Protein AF-A0A101CCZ4-F1 (afdb_monomer)

Nearest PDB structures (foldseek):
  2ii7-assembly2_D  TM=5.470E-01  e=1.113E-02  Anabaena sp.
  2ii7-assembly1_B  TM=5.333E-01  e=2.453E-02  Anabaena sp.
  2ii7-assembly2_C  TM=5.384E-01  e=1.957E-02  Anabaena sp.
  5fu3-assembly1_A  TM=5.434E-01  e=3.478E-01  Ruminococcus flavefaciens
  5aos-assembly1_A  TM=5.727E-01  e=7.243E-01  Ruminococcus flavefaciens

Organism: NCBI:txid345663

pLDDT: mean 81.0, std 17.12, range [37.72, 98.62]

Solvent-accessible surface area (backbone atoms only — not comparable to full-atom values): 15184 Å² total; per-residue (Å²): 109,73,70,59,53,50,51,52,51,52,62,72,63,62,66,83,78,80,80,85,76,50,44,35,42,66,50,80,44,77,45,76,49,58,87,56,74,83,52,48,52,46,29,46,36,41,31,22,65,41,63,82,23,41,40,34,40,38,44,71,35,78,67,75,57,57,78,76,46,44,76,53,74,28,43,44,68,17,31,42,35,42,32,54,66,66,77,78,80,46,24,14,28,62,52,68,68,62,34,94,72,47,65,42,26,43,42,35,40,38,39,38,84,42,52,22,42,74,48,75,45,45,40,40,34,35,45,30,45,69,48,36,11,81,79,56,21,34,38,31,39,39,37,68,48,73,31,66,44,51,71,81,56,51,31,19,38,38,45,46,35,81,42,67,77,27,41,40,39,35,26,40,22,38,79,49,66,42,86,61,68,43,70,46,47,62,38,73,89,73,50,47,74,74,51,75,48,74,31,37,58,92,35,37,25,51,85,74,34,60,79,16,51,58,61,36,58,57,20,28,29,35,36,41,41,35,83,44,59,27,37,38,34,38,23,24,65,68,90,48,35,74,44,72,80,65,78,64,43,13,82,82,26,36,79,74,64,96,45,70,75,81,81,83,65,76,52,95,92,64,91,82,87,83,82,85,85,130

Sequence (278 aa):
MKNLFFLFILFLGVNNLYATGEPSTYFQIYVPPNNDAVQRNVCLVVTAIYDDTEFNIIDDGADGDTDDSKTGVLKAGQSYVLYIKDNGINDDALYASGGILKWDGDYFIVKSNKLVYASQSTNSDWQHDWVPSVDKSSIGQKFIVYAPMITSSNRDINVFAYQNNTVIDFYKISTQAKTNTGFTDVNAENPVKVFSKTLNVGQDLVYSFPEGRDAMISGETYMLVANKPVTMQYGALFGNERDGGGYVPTSNGSSSGELMYFAVPYQSGGEQEIRIVS

Radius of gyration: 19.83 Å; Cα contacts (8 Å, |Δi|>4): 714; chains: 1; bounding box: 44×64×52 Å

Secondary structure (DSSP, 8-state):
-HHHHHHHHHHHT------SSS-EEEEEEE-PPP--TT---EEEEEEESSSSEEEEEEE--SSS--TT-EEEEE-TT-EEEEETTSSSSS--STTTTS-SS--S--EEEEEEEEEEEEEEEES-TTEEEEEPPTTSSSSEEEEEEE----SSSPBEEEEEESSSSEEEEEEE-EEE---SSEE-EE-SSSPEEEEEEEE-TT--TTTT-GGGTT-B-TT-EEEEEEEEEEEEEEES-SSS--EE--PPPBTTSSS--S-B-------TT---------

Foldseek 3Di:
DVVVVVVVVVVVPPPPPDDDFFWDQKDKDKFFFDLDLVQQWKKKKKADQAFQKWKWKFFPCPFPDTQQIDIDGDHHLKMFIGTLCPDPDLVANCRNNRHDDDGSITIIMMGIPHTIGIDMDTLALQEKEWFQASPRFLKDFKGKDAFAHYDDFAKFKKKADPAFFKKKWKWFFFPDADHHGGMTHGHPVDTHTQDMDTDHHPDMCVPNNVSRGSSHDHRTMMMMGIPDMMIMMMGNQADSHHDYDYQFQAPVRGSDDDHGDDDQRDDPPDDGDDDDDD

Mean predicted aligned error: 9.45 Å

Structure (mmCIF, N/CA/C/O backbone):
data_AF-A0A101CCZ4-F1
#
_entry.id   AF-A0A101CCZ4-F1
#
loop_
_atom_site.group_PDB
_atom_site.id
_atom_site.type_symbol
_atom_site.label_atom_id
_atom_site.label_alt_id
_atom_site.label_comp_id
_atom_site.label_asym_id
_atom_site.label_entity_id
_atom_site.label_seq_id
_atom_site.pdbx_PDB_ins_code
_atom_site.Cartn_x
_atom_site.Cartn_y
_atom_site.Cartn_z
_atom_site.occupancy
_atom_site.B_iso_or_equiv
_atom_site.auth_seq_id
_atom_site.auth_comp_id
_atom_site.auth_asym_id
_atom_site.auth_atom_id
_atom_site.pdbx_PDB_model_num
ATOM 1 N N . MET A 1 1 ? -9.834 -50.821 -0.104 1.00 55.38 1 MET A N 1
ATOM 2 C CA . MET A 1 1 ? -8.763 -50.232 0.738 1.00 55.38 1 MET A CA 1
ATOM 3 C C . MET A 1 1 ? -7.799 -49.333 -0.035 1.00 55.38 1 MET A C 1
ATOM 5 O O . MET A 1 1 ? -7.579 -48.229 0.433 1.00 55.38 1 MET A O 1
ATOM 9 N N . LYS A 1 2 ? -7.283 -49.713 -1.221 1.00 52.25 2 LYS A N 1
ATOM 10 C CA . LYS A 1 2 ? -6.411 -48.829 -2.034 1.00 52.25 2 LYS A CA 1
ATOM 11 C C . LYS A 1 2 ? -7.039 -47.465 -2.378 1.00 52.25 2 LYS A C 1
ATOM 13 O O . LYS A 1 2 ? -6.377 -46.448 -2.228 1.00 52.25 2 LYS A O 1
ATOM 18 N N . ASN A 1 3 ? -8.327 -47.431 -2.731 1.00 54.78 3 ASN A N 1
ATOM 19 C CA . ASN A 1 3 ? -9.013 -46.174 -3.078 1.00 54.78 3 ASN A CA 1
ATOM 20 C C . ASN A 1 3 ? -9.233 -45.245 -1.870 1.00 54.78 3 ASN A C 1
ATOM 22 O O . ASN A 1 3 ? -9.241 -44.033 -2.034 1.00 54.78 3 ASN A O 1
ATOM 26 N N . LEU A 1 4 ? -9.357 -45.796 -0.655 1.00 59.91 4 LEU A N 1
ATOM 27 C CA . LEU A 1 4 ? -9.486 -44.997 0.572 1.00 59.91 4 LEU A CA 1
ATOM 28 C C . LEU A 1 4 ? -8.145 -44.363 0.969 1.00 59.91 4 LEU A C 1
ATOM 30 O O . LEU A 1 4 ? -8.110 -43.236 1.445 1.00 59.91 4 LEU A O 1
ATOM 34 N N . PHE A 1 5 ? -7.042 -45.079 0.732 1.00 68.38 5 PHE A N 1
ATOM 35 C CA . PHE A 1 5 ? -5.690 -44.587 0.994 1.00 68.38 5 PHE A CA 1
ATOM 36 C C . PHE A 1 5 ? -5.305 -43.448 0.037 1.00 68.38 5 PHE A C 1
ATOM 38 O O . PHE A 1 5 ? -4.724 -42.457 0.463 1.00 68.38 5 PHE A O 1
ATOM 45 N N . PHE A 1 6 ? -5.715 -43.539 -1.234 1.00 60.03 6 PHE A N 1
ATOM 46 C CA . PHE A 1 6 ? -5.569 -42.439 -2.194 1.00 60.03 6 PHE A CA 1
ATOM 47 C C . PHE A 1 6 ? -6.393 -41.205 -1.811 1.00 60.03 6 PHE A C 1
ATOM 49 O O . PHE A 1 6 ? -5.891 -40.094 -1.934 1.00 60.03 6 PHE A O 1
ATOM 56 N N . LEU A 1 7 ? -7.616 -41.386 -1.298 1.00 57.22 7 LEU A N 1
ATOM 57 C CA . LEU A 1 7 ? -8.452 -40.273 -0.835 1.00 57.22 7 LEU A CA 1
ATOM 58 C C . LEU A 1 7 ? -7.833 -39.558 0.380 1.00 57.22 7 LEU A C 1
ATOM 60 O O . LEU A 1 7 ? -7.889 -38.337 0.472 1.00 57.22 7 LEU A O 1
ATOM 64 N N . PHE A 1 8 ? -7.198 -40.314 1.280 1.00 64.38 8 PHE A N 1
ATOM 65 C CA . PHE A 1 8 ? -6.508 -39.773 2.453 1.00 64.38 8 PHE A CA 1
ATOM 66 C C . PHE A 1 8 ? -5.225 -39.012 2.074 1.00 64.38 8 PHE A C 1
ATOM 68 O O . PHE A 1 8 ? -4.948 -37.960 2.640 1.00 64.38 8 PHE A O 1
ATOM 75 N N . ILE A 1 9 ? -4.478 -39.487 1.069 1.00 62.81 9 ILE A N 1
ATOM 76 C CA . ILE A 1 9 ? -3.321 -38.763 0.509 1.00 62.81 9 ILE A CA 1
ATOM 77 C C . ILE A 1 9 ? -3.768 -37.495 -0.230 1.00 62.81 9 ILE A C 1
ATOM 79 O O . ILE A 1 9 ? -3.109 -36.467 -0.105 1.00 62.81 9 ILE A O 1
ATOM 83 N N . LEU A 1 10 ? -4.901 -37.533 -0.946 1.00 54.72 10 LEU A N 1
ATOM 84 C CA . LEU A 1 10 ? -5.458 -36.340 -1.590 1.00 54.72 10 LEU A CA 1
ATOM 85 C C . LEU A 1 10 ? -5.849 -35.279 -0.553 1.00 54.72 10 LEU A C 1
ATOM 87 O O . LEU A 1 10 ? -5.543 -34.112 -0.753 1.00 54.72 10 LEU A O 1
ATOM 91 N N . PHE A 1 11 ? -6.453 -35.689 0.570 1.00 56.62 11 PHE A N 1
ATOM 92 C CA . PHE A 1 11 ? -6.812 -34.793 1.676 1.00 56.62 11 PHE A CA 1
ATOM 93 C C . PHE A 1 11 ? -5.595 -34.196 2.396 1.00 56.62 11 PHE A C 1
ATOM 95 O O . PHE A 1 11 ? -5.648 -33.050 2.828 1.00 56.62 11 PHE A O 1
ATOM 102 N N . LEU A 1 12 ? -4.490 -34.941 2.497 1.00 56.38 12 LEU A N 1
ATOM 103 C CA . LEU A 1 12 ? -3.224 -34.442 3.054 1.00 56.38 12 LEU A CA 1
ATOM 104 C C . LEU A 1 12 ? -2.456 -33.529 2.081 1.00 56.38 12 LEU A C 1
ATOM 106 O O . LEU A 1 12 ? -1.574 -32.791 2.510 1.00 56.38 12 LEU A O 1
ATOM 110 N N . GLY A 1 13 ? -2.773 -33.589 0.783 1.00 45.50 13 GLY A N 1
ATOM 111 C CA . GLY A 1 13 ? -2.175 -32.762 -0.268 1.00 45.50 13 GLY A CA 1
ATOM 112 C C . GLY A 1 13 ? -2.909 -31.448 -0.538 1.00 45.50 13 GLY A C 1
ATOM 113 O O . GLY A 1 13 ? -2.396 -30.625 -1.296 1.00 45.50 13 GLY A O 1
ATOM 114 N N . VAL A 1 14 ? -4.074 -31.222 0.082 1.00 43.25 14 VAL A N 1
ATOM 115 C CA . VAL A 1 14 ? -4.776 -29.932 0.025 1.00 43.25 14 VAL A CA 1
ATOM 116 C C . VAL A 1 14 ? -4.096 -28.970 0.996 1.00 43.25 14 VAL A C 1
ATOM 118 O O . VAL A 1 14 ? -4.625 -28.612 2.044 1.00 43.25 14 VAL A O 1
ATOM 121 N N . ASN A 1 15 ? -2.876 -28.551 0.665 1.00 37.72 15 ASN A N 1
ATOM 122 C CA . ASN A 1 15 ? -2.425 -27.266 1.169 1.00 37.72 15 ASN A CA 1
ATOM 123 C C . ASN A 1 15 ? -3.383 -26.244 0.571 1.00 37.72 15 ASN A C 1
ATOM 125 O O . ASN A 1 15 ? -3.523 -26.180 -0.652 1.00 37.72 15 ASN A O 1
ATOM 129 N N . ASN A 1 16 ? -4.063 -25.487 1.426 1.00 38.69 16 ASN A N 1
ATOM 130 C CA . ASN A 1 16 ? -4.785 -24.312 0.983 1.00 38.69 16 ASN A CA 1
ATOM 131 C C . ASN A 1 16 ? -3.754 -23.344 0.390 1.00 38.69 16 ASN A C 1
ATOM 133 O O . ASN A 1 16 ? -3.124 -22.563 1.101 1.00 38.69 16 ASN A O 1
ATOM 137 N N . LEU A 1 17 ? -3.521 -23.458 -0.915 1.00 39.53 17 LEU A N 1
ATOM 138 C CA . LEU A 1 17 ? -2.863 -22.442 -1.714 1.00 39.53 17 LEU A CA 1
ATOM 139 C C . LEU A 1 17 ? -3.869 -21.300 -1.833 1.00 39.53 17 LEU A C 1
ATOM 141 O O . LEU A 1 17 ? -4.619 -21.208 -2.799 1.00 39.53 17 LEU A O 1
ATOM 145 N N . TYR A 1 18 ? -3.930 -20.480 -0.788 1.00 40.41 18 TYR A N 1
ATOM 146 C CA . TYR A 1 18 ? -4.551 -19.173 -0.871 1.00 40.41 18 TYR A CA 1
ATOM 147 C C . TYR A 1 18 ? -3.605 -18.294 -1.695 1.00 40.41 18 TYR A C 1
ATOM 149 O O . TYR A 1 18 ? -2.455 -18.071 -1.321 1.00 40.41 18 TYR A O 1
ATOM 157 N N . ALA A 1 19 ? -4.067 -17.878 -2.864 1.00 38.28 19 ALA A N 1
ATOM 158 C CA . ALA A 1 19 ? -3.541 -16.738 -3.600 1.00 38.28 19 ALA A CA 1
ATOM 159 C C . ALA A 1 19 ? -4.708 -15.729 -3.632 1.00 38.28 19 ALA A C 1
ATOM 161 O O . ALA A 1 19 ? -5.855 -16.153 -3.749 1.00 38.28 19 ALA A O 1
ATOM 162 N N . THR A 1 20 ? -4.544 -14.420 -3.473 1.00 44.91 20 THR A N 1
ATOM 163 C CA . THR A 1 20 ? -3.467 -13.529 -3.913 1.00 44.91 20 THR A CA 1
ATOM 164 C C . THR A 1 20 ? -3.500 -12.237 -3.0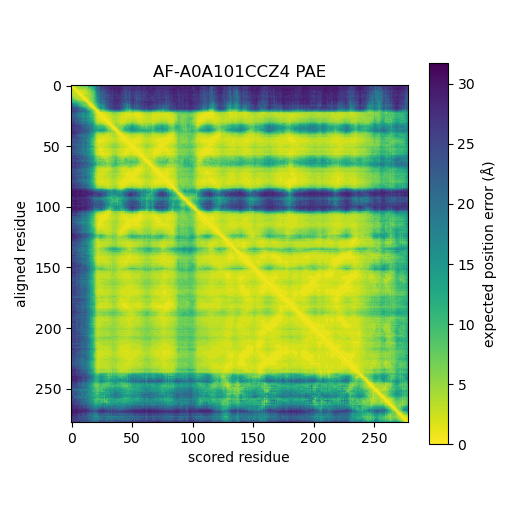88 1.00 44.91 20 THR A C 1
ATOM 166 O O . THR A 1 20 ? -4.587 -11.718 -2.838 1.00 44.91 20 THR A O 1
ATOM 169 N N . GLY A 1 21 ? -2.333 -11.658 -2.796 1.00 54.41 21 GLY A N 1
ATOM 170 C CA . GLY A 1 21 ? -2.191 -10.284 -2.298 1.00 54.41 21 GLY A CA 1
ATOM 171 C C . GLY A 1 21 ? -1.364 -10.185 -1.023 1.00 54.41 21 GLY A C 1
ATOM 172 O O . GLY A 1 21 ? -0.676 -9.191 -0.832 1.00 54.41 21 GLY A O 1
ATOM 173 N N . GLU A 1 22 ? -1.353 -11.214 -0.175 1.00 77.50 22 GLU A N 1
ATOM 174 C CA . GLU A 1 22 ? -0.673 -11.141 1.118 1.00 77.50 22 GLU A CA 1
ATOM 175 C C . GLU A 1 22 ? 0.865 -11.116 1.006 1.00 77.50 22 GLU A C 1
ATOM 177 O O . GLU A 1 22 ? 1.444 -11.633 0.044 1.00 77.50 22 GLU A O 1
ATOM 182 N N . PRO A 1 23 ? 1.563 -10.566 2.019 1.00 86.44 23 PRO A N 1
ATOM 183 C CA . PRO A 1 23 ? 3.015 -10.594 2.086 1.00 86.44 23 PRO A CA 1
ATOM 184 C C . PRO A 1 23 ? 3.638 -11.968 1.842 1.00 86.44 23 PRO A C 1
ATOM 186 O O . PRO A 1 23 ? 3.327 -12.956 2.517 1.00 86.44 23 PRO A O 1
ATOM 189 N N . SER A 1 24 ? 4.619 -12.019 0.949 1.00 90.00 24 SER A N 1
ATOM 190 C CA . SER A 1 24 ? 5.319 -13.250 0.583 1.00 90.00 24 SER A CA 1
ATOM 191 C C . SER A 1 24 ? 6.813 -12.995 0.416 1.00 90.00 24 SER A C 1
ATOM 193 O O . SER A 1 24 ? 7.281 -11.860 0.448 1.00 90.00 24 SER A O 1
ATOM 195 N N . THR A 1 25 ? 7.577 -14.075 0.287 1.00 93.31 25 THR A N 1
ATOM 196 C CA . THR A 1 25 ? 8.996 -14.048 -0.104 1.00 93.31 25 THR A CA 1
ATOM 197 C C . THR A 1 25 ? 9.198 -14.327 -1.591 1.00 93.31 25 THR A C 1
ATOM 199 O O . THR A 1 25 ? 10.331 -14.386 -2.067 1.00 93.31 25 THR A O 1
ATOM 202 N N . TYR A 1 26 ? 8.110 -14.604 -2.307 1.00 92.56 26 TYR A N 1
ATOM 203 C CA . TYR A 1 26 ? 8.121 -14.982 -3.710 1.00 92.56 26 TYR A CA 1
ATOM 204 C C . TYR A 1 26 ? 6.849 -14.486 -4.389 1.00 92.56 26 TYR A C 1
ATOM 206 O O . TYR A 1 26 ? 5.749 -14.797 -3.923 1.00 92.56 26 TYR A O 1
ATOM 214 N N . PHE A 1 27 ? 7.017 -13.767 -5.496 1.00 90.06 27 PHE A N 1
ATOM 215 C CA . PHE A 1 27 ? 5.934 -13.342 -6.372 1.00 90.06 27 PHE A CA 1
ATOM 216 C C . PHE A 1 27 ? 6.315 -13.569 -7.833 1.00 90.06 27 PHE A C 1
ATOM 218 O O . PHE A 1 27 ? 7.483 -13.483 -8.208 1.00 90.06 27 PHE A O 1
ATOM 225 N N . GLN A 1 28 ? 5.296 -13.838 -8.639 1.00 88.00 28 GLN A N 1
ATOM 226 C CA . GLN A 1 28 ? 5.349 -13.830 -10.095 1.00 88.00 28 GLN A CA 1
ATOM 227 C C . GLN A 1 28 ? 4.349 -12.784 -10.555 1.00 88.00 28 GLN A C 1
ATOM 229 O O . GLN A 1 28 ? 3.173 -12.866 -10.195 1.00 88.00 28 GLN A O 1
ATOM 234 N N . ILE A 1 29 ? 4.832 -11.768 -11.255 1.00 86.62 29 ILE A N 1
ATOM 235 C CA . ILE A 1 29 ? 4.088 -10.541 -11.494 1.00 86.62 29 ILE A CA 1
ATOM 236 C C . ILE A 1 29 ? 4.211 -10.207 -12.965 1.00 86.62 29 ILE A C 1
ATOM 238 O O . ILE A 1 29 ? 5.273 -9.820 -13.428 1.00 86.62 29 ILE A O 1
ATOM 242 N N . TYR A 1 30 ? 3.101 -10.330 -13.680 1.00 84.69 30 TYR A N 1
ATOM 243 C CA . TYR A 1 30 ? 2.996 -9.765 -15.011 1.00 84.69 30 TYR A CA 1
ATOM 244 C C . TYR A 1 30 ? 2.557 -8.308 -14.887 1.00 84.69 30 TYR A C 1
ATOM 246 O O . TYR A 1 30 ? 1.480 -8.039 -14.341 1.00 84.69 30 TYR A O 1
ATOM 254 N N . VAL A 1 31 ? 3.397 -7.396 -15.367 1.00 81.44 31 VAL A N 1
ATOM 255 C CA . VAL A 1 31 ? 3.079 -5.980 -15.494 1.00 81.44 31 VAL A CA 1
ATOM 256 C C . VAL A 1 31 ? 2.488 -5.763 -16.877 1.00 81.44 31 VAL A C 1
ATOM 258 O O . VAL A 1 31 ? 3.189 -5.930 -17.874 1.00 81.44 31 VAL A O 1
ATOM 261 N N . PRO A 1 32 ? 1.188 -5.439 -16.979 1.00 74.44 32 PRO A N 1
ATOM 262 C CA . PRO A 1 32 ? 0.583 -5.268 -18.273 1.00 74.44 32 PRO A CA 1
ATOM 263 C C . PRO A 1 32 ? 1.138 -3.999 -18.933 1.00 74.44 32 PRO A C 1
ATOM 265 O O . PRO A 1 32 ? 1.310 -2.967 -18.282 1.00 74.44 32 PRO A O 1
ATOM 268 N N . PRO A 1 33 ? 1.343 -4.053 -20.245 1.00 70.50 33 PRO A N 1
ATOM 269 C CA . PRO A 1 33 ? 1.839 -2.939 -21.022 1.00 70.50 33 PRO A CA 1
ATOM 270 C C . PRO A 1 33 ? 0.797 -1.847 -21.067 1.00 70.50 33 PRO A C 1
ATOM 272 O O . PRO A 1 33 ? -0.393 -2.099 -21.296 1.00 70.50 33 PRO A O 1
ATOM 275 N N . ASN A 1 34 ? 1.257 -0.615 -20.914 1.00 68.19 34 ASN A N 1
ATOM 276 C CA . ASN A 1 34 ? 0.392 0.528 -21.070 1.00 68.19 34 ASN A CA 1
ATOM 277 C C . ASN A 1 34 ? 0.588 1.177 -22.442 1.00 68.19 34 ASN A C 1
ATOM 279 O O . ASN A 1 34 ? 1.651 1.687 -22.754 1.00 68.19 34 ASN A O 1
ATOM 283 N N . ASN A 1 35 ? -0.468 1.192 -23.254 1.00 59.97 35 ASN A N 1
ATOM 284 C CA . ASN A 1 35 ? -0.463 1.824 -24.577 1.00 59.97 35 ASN A CA 1
ATOM 285 C C . ASN A 1 35 ? -1.232 3.162 -24.596 1.00 59.97 35 ASN A C 1
ATOM 287 O O . ASN A 1 35 ? -1.655 3.633 -25.653 1.00 59.97 35 ASN A O 1
ATOM 291 N N . ASP A 1 36 ? -1.499 3.750 -23.426 1.00 65.56 36 ASP A N 1
ATOM 292 C CA . ASP A 1 36 ? -2.203 5.025 -23.312 1.00 65.56 36 ASP A CA 1
ATOM 293 C C . ASP A 1 36 ? -1.262 6.203 -23.623 1.00 65.56 36 ASP A C 1
ATOM 295 O O . ASP A 1 36 ? -0.241 6.407 -22.962 1.00 65.56 36 ASP A O 1
ATOM 299 N N . ALA A 1 37 ? -1.644 7.025 -24.605 1.00 61.84 37 ALA A N 1
ATOM 300 C CA . ALA A 1 37 ? -0.874 8.180 -25.060 1.00 61.84 37 ALA A CA 1
ATOM 301 C C . ALA A 1 37 ? -0.684 9.271 -23.991 1.00 61.84 37 ALA A C 1
ATOM 303 O O . ALA A 1 37 ? 0.136 10.171 -24.168 1.00 61.84 37 ALA A O 1
ATOM 304 N N . VAL A 1 38 ? -1.425 9.207 -22.879 1.00 68.50 38 VAL A N 1
ATOM 305 C CA . VAL A 1 38 ? -1.296 10.152 -21.759 1.00 68.50 38 VAL A CA 1
ATOM 306 C C . VAL A 1 38 ? -0.226 9.766 -20.724 1.00 68.50 38 VAL A C 1
ATOM 308 O O . VAL A 1 38 ? -0.207 10.347 -19.642 1.00 68.50 38 VAL A O 1
AT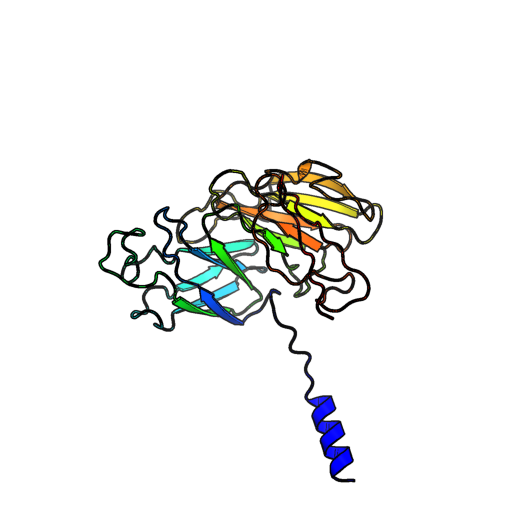OM 311 N N . GLN A 1 39 ? 0.672 8.816 -21.030 1.00 71.69 39 GLN A N 1
ATOM 312 C CA . GLN A 1 39 ? 1.835 8.455 -20.191 1.00 71.69 39 GLN A CA 1
ATOM 313 C C . GLN A 1 39 ? 1.486 8.009 -18.765 1.00 71.69 39 GLN A C 1
ATOM 315 O O . GLN A 1 39 ? 2.107 8.400 -17.770 1.00 71.69 39 GLN A O 1
ATOM 320 N N . ARG A 1 40 ? 0.486 7.141 -18.642 1.00 76.75 40 ARG A N 1
ATOM 321 C CA . ARG A 1 40 ? 0.107 6.534 -17.361 1.00 76.75 40 ARG A CA 1
ATOM 322 C C . ARG A 1 40 ? 1.083 5.429 -16.960 1.00 76.75 40 ARG A C 1
ATOM 324 O O . ARG A 1 40 ? 0.732 4.262 -16.912 1.00 76.75 40 ARG A O 1
ATOM 331 N N . ASN A 1 41 ? 2.337 5.779 -16.725 1.00 80.88 41 ASN A N 1
ATOM 332 C CA . ASN A 1 41 ? 3.391 4.780 -16.550 1.00 80.88 41 ASN A CA 1
ATOM 333 C C . ASN A 1 41 ? 3.075 3.830 -15.391 1.00 80.88 41 ASN A C 1
ATOM 335 O O . ASN A 1 41 ? 2.571 4.264 -14.348 1.00 80.88 41 ASN A O 1
ATOM 339 N N . VAL A 1 42 ? 3.350 2.546 -15.600 1.00 82.75 42 VAL A N 1
ATOM 340 C CA . VAL A 1 42 ? 3.161 1.509 -14.589 1.00 82.75 42 VAL A CA 1
ATOM 341 C C . VAL A 1 42 ? 4.431 1.398 -13.755 1.00 82.75 42 VAL A C 1
ATOM 343 O O . VAL A 1 42 ? 5.541 1.565 -14.266 1.00 82.75 42 VAL A O 1
ATOM 346 N N . CYS A 1 43 ? 4.266 1.146 -12.462 1.00 86.94 43 CYS A N 1
ATOM 347 C CA . CYS A 1 43 ? 5.354 0.793 -11.576 1.00 86.94 43 CYS A CA 1
ATOM 348 C C . CYS A 1 43 ? 5.078 -0.500 -10.816 1.00 86.94 43 CYS A C 1
ATOM 350 O O . CYS A 1 43 ? 3.955 -0.767 -10.383 1.00 86.94 43 CYS A O 1
ATOM 352 N N . LEU A 1 44 ? 6.147 -1.267 -10.625 1.00 90.62 44 LEU A N 1
ATOM 353 C CA . LEU A 1 44 ? 6.249 -2.340 -9.653 1.00 90.62 44 LEU A CA 1
ATOM 354 C C . LEU A 1 44 ? 6.839 -1.765 -8.361 1.00 90.62 44 LEU A C 1
ATOM 356 O O . LEU A 1 44 ? 7.874 -1.099 -8.371 1.00 90.62 44 LEU A O 1
ATOM 360 N N . VAL A 1 45 ? 6.192 -2.027 -7.232 1.00 93.81 45 VAL A N 1
ATOM 361 C CA . VAL A 1 45 ? 6.631 -1.563 -5.916 1.00 93.81 45 VAL A CA 1
ATOM 362 C C . VAL A 1 45 ? 6.874 -2.766 -5.021 1.00 93.81 45 VAL A C 1
ATOM 364 O O . VAL A 1 45 ? 5.974 -3.571 -4.796 1.00 93.81 45 VAL A O 1
ATOM 367 N N . VAL A 1 46 ? 8.089 -2.875 -4.482 1.00 95.75 46 VAL A N 1
ATOM 368 C CA . VAL A 1 46 ? 8.452 -3.892 -3.488 1.00 95.75 46 VAL A CA 1
ATOM 369 C C . VAL A 1 46 ? 8.694 -3.202 -2.154 1.00 95.75 46 VAL A C 1
ATOM 371 O O . VAL A 1 46 ? 9.639 -2.426 -2.035 1.00 95.75 46 VAL A O 1
ATOM 374 N N . THR A 1 47 ? 7.866 -3.487 -1.150 1.00 96.12 47 THR A N 1
ATOM 375 C CA . THR A 1 47 ? 7.920 -2.850 0.176 1.00 96.12 47 THR A CA 1
ATOM 376 C C . THR A 1 47 ? 8.302 -3.860 1.248 1.00 96.12 47 THR A C 1
ATOM 378 O O . THR A 1 47 ? 7.660 -4.900 1.391 1.00 96.12 47 THR A O 1
ATOM 381 N N . ALA A 1 48 ? 9.312 -3.547 2.055 1.00 96.38 48 ALA A N 1
ATOM 382 C CA . ALA A 1 48 ? 9.734 -4.411 3.150 1.00 96.38 48 ALA A CA 1
ATOM 383 C C . ALA A 1 48 ? 8.896 -4.211 4.415 1.00 96.38 48 ALA A C 1
ATOM 385 O O . ALA A 1 48 ? 8.578 -3.092 4.814 1.00 96.38 48 ALA A O 1
ATOM 386 N N . ILE A 1 49 ? 8.592 -5.317 5.094 1.00 94.75 49 ILE A N 1
ATOM 387 C CA . ILE A 1 49 ? 7.887 -5.306 6.385 1.00 94.75 49 ILE A CA 1
ATOM 388 C C . ILE A 1 49 ? 8.869 -5.237 7.558 1.00 94.75 49 ILE A C 1
ATOM 390 O O . ILE A 1 49 ? 8.554 -4.678 8.610 1.00 94.75 49 ILE A O 1
ATOM 394 N N . TYR A 1 50 ? 10.065 -5.787 7.364 1.00 94.38 50 TYR A N 1
ATOM 395 C CA . TYR A 1 50 ? 11.099 -5.925 8.381 1.00 94.38 50 TYR A CA 1
ATOM 396 C C . TYR A 1 50 ? 12.390 -5.240 7.931 1.00 94.38 50 TYR A C 1
ATOM 398 O O . TYR A 1 50 ? 12.646 -5.113 6.732 1.00 94.38 50 TYR A O 1
ATOM 406 N N . ASP A 1 51 ? 13.227 -4.849 8.888 1.00 94.88 51 ASP A N 1
ATOM 407 C CA . ASP A 1 51 ? 14.577 -4.371 8.593 1.00 94.88 51 ASP A CA 1
ATOM 408 C C . ASP A 1 51 ? 15.440 -5.468 7.975 1.00 94.88 51 ASP A C 1
ATOM 410 O O . ASP A 1 51 ? 15.150 -6.660 8.127 1.00 94.88 51 ASP A O 1
ATOM 414 N N . ASP A 1 52 ? 16.507 -5.059 7.289 1.00 96.38 52 ASP A N 1
ATOM 415 C CA . ASP A 1 52 ? 17.468 -5.934 6.615 1.00 96.38 52 ASP A CA 1
ATOM 416 C C . ASP A 1 52 ? 16.776 -6.971 5.714 1.00 96.38 52 ASP A C 1
ATOM 418 O O . ASP A 1 52 ? 17.057 -8.176 5.779 1.00 96.38 52 ASP A O 1
ATOM 422 N N . THR A 1 53 ? 15.786 -6.513 4.944 1.00 97.88 53 THR A N 1
ATOM 423 C CA . THR A 1 53 ?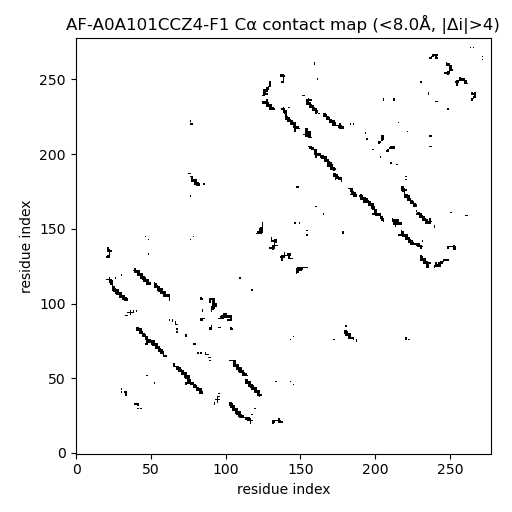 15.088 -7.338 3.957 1.00 97.88 53 THR A CA 1
ATOM 424 C C . THR A 1 53 ? 15.824 -7.240 2.631 1.00 97.88 53 THR A C 1
ATOM 426 O O . THR A 1 53 ? 15.804 -6.205 1.969 1.00 97.88 53 THR A O 1
ATOM 429 N N . GLU A 1 54 ? 16.487 -8.323 2.250 1.00 98.38 54 GLU A N 1
ATOM 430 C CA . GLU A 1 54 ? 17.124 -8.464 0.945 1.00 98.38 54 GLU A CA 1
ATOM 431 C C . GLU A 1 54 ? 16.061 -8.850 -0.079 1.00 98.38 54 GLU A C 1
ATOM 433 O O . GLU A 1 54 ? 15.260 -9.758 0.173 1.00 98.38 54 GLU A O 1
ATOM 438 N N . PHE A 1 55 ? 16.065 -8.185 -1.231 1.00 97.56 55 PHE A N 1
ATOM 439 C CA . PHE A 1 55 ? 15.151 -8.481 -2.328 1.00 97.56 55 PHE A CA 1
ATOM 440 C C . PHE A 1 55 ? 15.880 -8.569 -3.670 1.00 97.56 55 PHE A C 1
ATOM 442 O O . PHE A 1 55 ? 16.969 -8.020 -3.859 1.00 97.56 55 PHE A O 1
ATOM 449 N N . ASN A 1 56 ? 15.241 -9.266 -4.602 1.00 97.38 56 ASN A N 1
ATOM 450 C CA . ASN A 1 56 ? 15.647 -9.409 -5.987 1.00 97.38 56 ASN A CA 1
ATOM 451 C C . ASN A 1 56 ? 14.401 -9.352 -6.880 1.00 97.38 56 ASN A C 1
ATOM 453 O O . ASN A 1 56 ? 13.532 -10.213 -6.760 1.00 97.38 56 ASN A O 1
ATOM 457 N N . ILE A 1 57 ? 14.319 -8.340 -7.734 1.00 94.25 57 ILE A N 1
ATOM 458 C CA . ILE A 1 57 ? 13.414 -8.251 -8.876 1.00 94.25 57 ILE A CA 1
ATOM 459 C C . ILE A 1 57 ? 14.188 -8.820 -10.059 1.00 94.25 57 ILE A C 1
ATOM 461 O O . ILE A 1 57 ? 15.235 -8.289 -10.422 1.00 94.25 57 ILE A O 1
ATOM 465 N N . ILE A 1 58 ? 13.698 -9.925 -10.602 1.00 92.31 58 ILE A N 1
ATOM 466 C CA . ILE A 1 58 ? 14.269 -10.589 -11.767 1.00 92.31 58 ILE A CA 1
ATOM 467 C C . ILE A 1 58 ? 13.308 -10.336 -12.918 1.00 92.31 58 ILE A C 1
ATOM 469 O O . ILE A 1 58 ? 12.187 -10.837 -12.880 1.00 92.31 58 ILE A O 1
ATOM 473 N N . ASP A 1 59 ? 13.767 -9.564 -13.884 1.00 86.62 59 ASP A N 1
ATOM 474 C CA . ASP A 1 59 ? 13.184 -9.437 -15.218 1.00 86.62 59 ASP A CA 1
ATOM 475 C C . ASP A 1 59 ? 13.517 -10.721 -16.006 1.00 86.62 59 ASP A C 1
ATOM 477 O O . ASP A 1 59 ? 14.665 -11.191 -15.985 1.00 86.62 59 ASP A O 1
ATOM 481 N N . ASP A 1 60 ? 12.497 -11.370 -16.576 1.00 81.38 60 ASP A N 1
ATOM 482 C CA . ASP A 1 60 ? 12.651 -12.631 -17.309 1.00 81.38 60 ASP A CA 1
ATOM 483 C C . ASP A 1 60 ? 12.913 -12.454 -18.815 1.00 81.38 60 ASP A C 1
ATOM 485 O O . ASP A 1 60 ? 13.196 -13.447 -19.501 1.00 81.38 60 ASP A O 1
ATOM 489 N N . GLY A 1 61 ? 12.861 -11.215 -19.299 1.00 76.94 61 GLY A N 1
ATOM 490 C CA . GLY A 1 61 ? 13.022 -10.819 -20.684 1.00 76.94 61 GLY A CA 1
ATOM 491 C C . GLY A 1 61 ? 11.887 -11.214 -21.606 1.00 76.94 61 GLY A C 1
ATOM 492 O O . GLY A 1 61 ? 12.114 -11.479 -22.795 1.00 76.94 61 GLY A O 1
ATOM 493 N N . ALA A 1 62 ? 10.668 -11.317 -21.074 1.00 73.19 62 ALA A N 1
ATOM 494 C CA . ALA A 1 62 ? 9.478 -11.616 -21.859 1.00 73.19 62 ALA A CA 1
ATOM 495 C C . ALA A 1 62 ? 9.187 -10.542 -22.919 1.00 73.19 62 ALA A C 1
ATOM 497 O O . ALA A 1 62 ? 8.597 -10.859 -23.962 1.00 73.19 62 ALA A O 1
ATOM 498 N N . ASP A 1 63 ? 9.5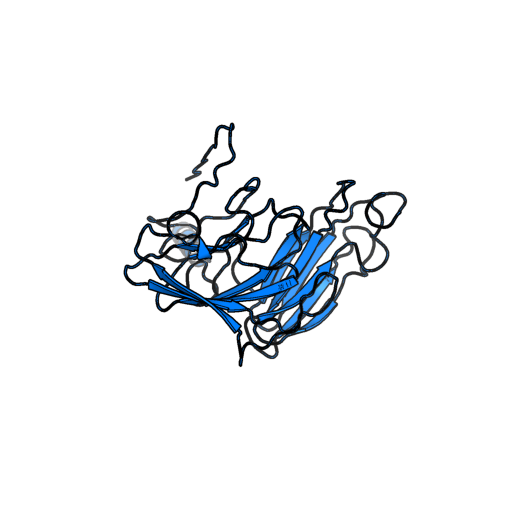89 -9.300 -22.672 1.00 66.50 63 ASP A N 1
ATOM 499 C CA . ASP A 1 63 ? 9.401 -8.159 -23.565 1.00 66.50 63 ASP A CA 1
ATOM 500 C C . ASP A 1 63 ? 10.500 -7.996 -24.633 1.00 66.50 63 ASP A C 1
ATOM 502 O O . ASP A 1 63 ? 10.219 -7.498 -25.729 1.00 66.50 63 ASP A O 1
ATOM 506 N N . GLY A 1 64 ? 11.701 -8.526 -24.393 1.00 68.50 64 GLY A N 1
ATOM 507 C CA . GLY A 1 64 ? 12.804 -8.541 -25.351 1.00 68.50 64 GLY A CA 1
ATOM 508 C C . GLY A 1 64 ? 14.173 -8.147 -24.798 1.00 68.50 64 GLY A C 1
ATOM 509 O O . GLY A 1 64 ? 15.146 -8.268 -25.553 1.00 68.50 64 GLY A O 1
ATOM 510 N N . ASP A 1 65 ? 14.280 -7.730 -23.535 1.00 68.94 65 ASP A N 1
ATOM 511 C CA . ASP A 1 65 ? 15.561 -7.431 -22.883 1.00 68.94 65 ASP A CA 1
ATOM 512 C C . ASP A 1 65 ? 15.657 -8.020 -21.462 1.00 68.94 65 ASP A C 1
ATOM 514 O O . ASP A 1 65 ? 15.142 -9.102 -21.270 1.00 68.94 65 ASP A O 1
ATOM 518 N N . THR A 1 66 ? 16.472 -7.483 -20.550 1.00 75.81 66 THR A N 1
ATOM 519 C CA . THR A 1 66 ? 16.544 -7.949 -19.143 1.00 75.81 66 THR A CA 1
ATOM 520 C C . THR A 1 66 ? 17.001 -6.813 -18.206 1.00 75.81 66 THR A C 1
ATOM 522 O O . THR A 1 66 ? 17.664 -7.062 -17.183 1.00 75.81 66 THR A O 1
ATOM 525 N N . ASP A 1 67 ? 16.856 -5.556 -18.629 1.00 72.50 67 ASP A N 1
ATOM 526 C CA . ASP A 1 67 ? 17.540 -4.419 -18.009 1.00 72.50 67 ASP A CA 1
ATOM 527 C C . ASP A 1 67 ? 16.818 -3.831 -16.782 1.00 72.50 67 ASP A C 1
ATOM 529 O O . ASP A 1 67 ? 17.420 -3.052 -16.030 1.00 72.50 67 ASP A O 1
ATOM 533 N N . ASP A 1 68 ? 15.625 -4.345 -16.464 1.00 80.81 68 ASP A N 1
ATOM 534 C CA . ASP A 1 68 ? 14.805 -3.940 -15.319 1.00 80.81 68 ASP A CA 1
ATOM 535 C C . ASP A 1 68 ? 15.054 -4.763 -14.038 1.00 80.81 68 ASP A C 1
ATOM 537 O O . ASP A 1 68 ? 14.461 -4.536 -12.972 1.00 80.81 68 ASP A O 1
ATOM 541 N N . SER A 1 69 ? 16.009 -5.697 -14.082 1.00 89.69 69 SER A N 1
ATOM 542 C CA . SER A 1 69 ? 16.417 -6.478 -12.911 1.00 89.69 69 SER A CA 1
ATOM 543 C C . SER A 1 69 ? 17.050 -5.613 -11.808 1.00 89.69 69 SER A C 1
ATOM 545 O O . SER A 1 69 ? 17.996 -4.848 -12.025 1.00 89.69 69 SER A O 1
ATOM 547 N N . LYS A 1 70 ? 16.622 -5.811 -10.551 1.00 94.25 70 LYS A N 1
ATOM 548 C CA . LYS A 1 70 ? 17.154 -5.079 -9.392 1.00 94.25 70 LYS A CA 1
ATOM 549 C C . LYS A 1 70 ? 17.344 -5.927 -8.145 1.00 94.25 70 LYS A C 1
ATOM 551 O O . LYS A 1 70 ? 16.429 -6.586 -7.674 1.00 94.25 70 LYS A O 1
ATOM 556 N N . THR A 1 71 ? 18.493 -5.761 -7.492 1.00 96.50 71 THR A N 1
ATOM 557 C CA . THR A 1 71 ? 18.721 -6.230 -6.116 1.00 96.50 71 THR A CA 1
ATOM 558 C C . THR A 1 71 ? 18.949 -5.074 -5.146 1.00 96.50 71 THR A C 1
ATOM 560 O O . THR A 1 71 ? 19.379 -3.980 -5.534 1.00 96.50 71 THR A O 1
ATOM 563 N N . GLY A 1 72 ? 18.672 -5.313 -3.864 1.00 97.19 72 GLY A N 1
ATOM 564 C CA . GLY A 1 72 ? 18.939 -4.348 -2.804 1.00 97.19 72 GLY A CA 1
ATOM 565 C C . GLY A 1 72 ? 18.567 -4.849 -1.413 1.00 97.19 72 GLY A C 1
ATOM 566 O O . GLY A 1 72 ? 18.112 -5.980 -1.236 1.00 97.19 72 GLY A O 1
ATOM 567 N N . VAL A 1 73 ? 18.757 -3.974 -0.425 1.00 97.94 73 VAL A N 1
ATOM 568 C CA . VAL A 1 73 ? 18.360 -4.191 0.970 1.00 97.94 73 VAL A CA 1
ATOM 569 C C . VAL A 1 73 ? 17.434 -3.057 1.387 1.00 97.94 73 VAL A C 1
ATOM 571 O O . VAL A 1 73 ? 17.744 -1.891 1.151 1.00 97.94 73 VAL A O 1
ATOM 574 N N . LEU A 1 74 ? 16.305 -3.405 1.993 1.00 97.62 74 LEU A N 1
ATOM 575 C CA . LEU A 1 74 ? 15.278 -2.475 2.448 1.00 97.62 74 LEU A CA 1
ATOM 576 C C . LEU A 1 74 ? 15.143 -2.522 3.972 1.00 97.62 74 LEU A C 1
ATOM 578 O O . LEU A 1 74 ? 15.243 -3.586 4.592 1.00 97.62 74 LEU A O 1
ATOM 582 N N . LYS A 1 75 ? 14.873 -1.356 4.561 1.00 96.31 75 LYS A N 1
ATOM 583 C CA . LYS A 1 75 ? 14.416 -1.224 5.952 1.00 96.31 75 LYS A CA 1
ATOM 584 C C . LYS A 1 75 ? 12.906 -1.426 6.066 1.00 96.31 75 LYS A C 1
ATOM 586 O O . LYS A 1 75 ? 12.190 -1.306 5.072 1.00 96.31 75 LYS A O 1
ATOM 591 N N . ALA A 1 76 ? 12.401 -1.663 7.275 1.00 94.56 76 ALA A N 1
ATOM 592 C CA . ALA A 1 76 ? 10.967 -1.779 7.514 1.00 94.56 76 ALA A CA 1
ATOM 593 C C . ALA A 1 76 ? 10.216 -0.522 7.033 1.00 94.56 76 ALA A C 1
ATOM 595 O O . ALA A 1 76 ? 10.531 0.606 7.413 1.00 94.56 76 ALA A O 1
ATOM 596 N N . GLY A 1 77 ? 9.207 -0.724 6.188 1.00 95.19 77 GLY A N 1
ATOM 597 C CA . GLY A 1 77 ? 8.421 0.330 5.554 1.00 95.19 77 GLY A CA 1
ATOM 598 C C . GLY A 1 77 ? 9.062 0.964 4.322 1.00 95.19 77 GLY A C 1
ATOM 599 O O . GLY A 1 77 ? 8.391 1.707 3.613 1.00 95.19 77 GLY A O 1
ATOM 600 N N . GLN A 1 78 ? 10.326 0.672 4.024 1.00 97.50 78 GLN A N 1
ATOM 601 C CA . GLN A 1 78 ? 10.982 1.163 2.821 1.00 97.50 78 GLN A CA 1
ATOM 602 C C . GLN A 1 78 ? 10.515 0.373 1.598 1.00 97.50 78 GLN A C 1
ATOM 604 O O . GLN A 1 78 ? 10.267 -0.831 1.684 1.00 97.50 78 GLN A O 1
ATOM 609 N N . SER A 1 79 ? 10.434 1.045 0.453 1.00 97.56 79 SER A N 1
ATOM 610 C CA . SER A 1 79 ? 10.111 0.419 -0.826 1.00 97.56 79 SER A CA 1
ATOM 611 C C . SER A 1 79 ? 11.200 0.667 -1.860 1.00 97.56 79 SER A C 1
ATOM 613 O O . SER A 1 79 ? 11.866 1.703 -1.828 1.00 97.56 79 SER A O 1
ATOM 615 N N . TYR A 1 80 ? 11.342 -0.256 -2.804 1.00 97.25 80 TYR A N 1
ATOM 616 C CA . TYR A 1 80 ? 11.922 0.035 -4.108 1.00 97.25 80 TYR A CA 1
ATOM 617 C C . TYR A 1 80 ? 10.787 0.180 -5.121 1.00 97.25 80 TYR A C 1
ATOM 619 O O . TYR A 1 80 ? 9.954 -0.717 -5.248 1.00 97.25 80 TYR A O 1
ATOM 627 N N . VAL A 1 81 ? 10.740 1.324 -5.799 1.00 95.12 81 VAL A N 1
ATOM 628 C CA . VAL A 1 81 ? 9.785 1.625 -6.868 1.00 95.12 81 VAL A CA 1
ATOM 629 C C . VAL A 1 81 ? 10.516 1.453 -8.193 1.00 95.12 81 VAL A C 1
ATOM 631 O O . VAL A 1 81 ? 11.555 2.080 -8.392 1.00 95.12 81 VAL A O 1
ATOM 634 N N . LEU A 1 82 ? 9.988 0.619 -9.079 1.00 91.75 82 LEU A N 1
ATOM 635 C CA . LEU A 1 82 ? 10.486 0.391 -10.431 1.00 91.75 82 LEU A CA 1
ATOM 636 C C . LEU A 1 82 ? 9.415 0.845 -11.417 1.00 91.75 82 LEU A C 1
ATOM 638 O O . LEU A 1 82 ? 8.371 0.211 -11.518 1.00 91.75 82 LEU A O 1
ATOM 642 N N . TYR A 1 83 ? 9.641 1.958 -12.103 1.00 86.75 83 TYR A N 1
ATOM 643 C CA . TYR A 1 83 ? 8.843 2.341 -13.262 1.00 86.75 83 TYR A CA 1
ATOM 644 C C . TYR A 1 83 ? 9.397 1.650 -14.497 1.00 86.75 83 TYR A C 1
ATOM 646 O O . TYR A 1 83 ? 10.562 1.861 -14.808 1.00 86.75 83 TYR A O 1
ATOM 654 N N . ILE A 1 84 ? 8.543 0.925 -15.219 1.00 80.38 84 ILE A N 1
ATOM 655 C CA . ILE A 1 84 ? 8.945 0.153 -16.411 1.00 80.38 84 ILE A CA 1
ATOM 656 C C . ILE A 1 84 ? 9.471 1.066 -17.527 1.00 80.38 84 ILE A C 1
ATOM 658 O O . ILE A 1 84 ? 10.370 0.725 -18.275 1.00 80.38 84 ILE A O 1
ATOM 662 N N . LYS A 1 85 ? 8.979 2.309 -17.588 1.00 75.94 85 LYS A N 1
ATOM 663 C CA . LYS A 1 85 ? 9.480 3.303 -18.550 1.00 75.94 85 LYS A CA 1
ATOM 664 C C . LYS A 1 85 ? 10.936 3.747 -18.320 1.00 75.94 85 LYS A C 1
ATOM 666 O O . LYS A 1 85 ? 11.478 4.485 -19.140 1.00 75.94 85 LYS A O 1
ATOM 671 N N . ASP A 1 86 ? 11.517 3.447 -17.159 1.00 71.62 86 ASP A N 1
ATOM 672 C CA . ASP A 1 86 ? 12.843 3.911 -16.762 1.00 71.62 86 ASP A CA 1
ATOM 673 C C . ASP A 1 86 ? 13.823 2.723 -16.857 1.00 71.62 86 ASP A C 1
ATOM 675 O O . ASP A 1 86 ? 13.842 1.970 -15.898 1.00 71.62 86 ASP A O 1
ATOM 679 N N . ASN A 1 87 ? 14.642 2.592 -17.923 1.00 62.53 87 ASN A N 1
ATOM 680 C CA . ASN A 1 87 ? 16.009 1.985 -17.947 1.00 62.53 87 ASN A CA 1
ATOM 681 C C . ASN A 1 87 ? 16.547 1.521 -19.318 1.00 62.53 87 ASN A C 1
ATOM 683 O O . ASN A 1 87 ? 17.741 1.238 -19.389 1.00 62.53 87 ASN A O 1
ATOM 687 N N . GLY A 1 88 ? 15.812 1.688 -20.420 1.00 53.91 88 GLY A N 1
ATOM 688 C CA . GLY A 1 88 ? 16.448 2.003 -21.708 1.00 53.91 88 GLY A CA 1
ATOM 689 C C . GLY A 1 88 ? 16.396 0.971 -22.828 1.00 53.91 88 GLY A C 1
ATOM 690 O O . GLY A 1 88 ? 17.075 1.207 -23.832 1.00 53.91 88 GLY A O 1
ATOM 691 N N . ILE A 1 89 ? 15.588 -0.087 -22.734 1.00 47.06 89 ILE A N 1
ATOM 692 C CA . ILE A 1 89 ? 15.230 -0.863 -23.932 1.00 47.06 89 ILE A CA 1
ATOM 693 C C . ILE A 1 89 ? 13.708 -0.973 -24.141 1.00 47.06 89 ILE A C 1
ATOM 695 O O . ILE A 1 89 ? 13.281 -0.974 -25.294 1.00 47.06 89 ILE A O 1
ATOM 699 N N . ASN A 1 90 ? 12.888 -0.872 -23.088 1.00 48.22 90 ASN A N 1
ATOM 700 C CA . ASN A 1 90 ? 11.423 -0.861 -23.202 1.00 48.22 90 ASN A CA 1
ATOM 701 C C . ASN A 1 90 ? 10.770 0.510 -22.925 1.00 48.22 90 ASN A C 1
ATOM 703 O O . ASN A 1 90 ? 9.682 0.651 -22.370 1.00 48.22 90 ASN A O 1
ATOM 707 N N . ASP A 1 91 ? 11.443 1.561 -23.387 1.00 52.19 91 ASP A N 1
ATOM 708 C CA . ASP A 1 91 ? 10.944 2.935 -23.458 1.00 52.19 91 ASP A CA 1
ATOM 709 C C . ASP A 1 91 ? 10.116 3.168 -24.761 1.00 52.19 91 ASP A C 1
ATOM 711 O O . ASP A 1 91 ? 9.908 4.291 -25.248 1.00 52.19 91 ASP A O 1
ATOM 715 N N . ASP A 1 92 ? 9.616 2.048 -25.300 1.00 47.56 92 ASP A N 1
ATOM 716 C CA . ASP A 1 92 ? 9.381 1.766 -26.712 1.00 47.56 92 ASP A CA 1
ATOM 717 C C . ASP A 1 92 ? 7.910 1.875 -27.141 1.00 47.56 92 ASP A C 1
ATOM 719 O O . ASP A 1 92 ? 7.585 1.808 -28.340 1.00 47.56 92 ASP A O 1
ATOM 723 N N . ALA A 1 93 ? 6.991 2.120 -26.200 1.00 52.31 93 ALA A N 1
ATOM 724 C CA . ALA A 1 93 ? 5.736 2.749 -26.557 1.00 52.31 93 ALA A CA 1
ATOM 725 C C . ALA A 1 93 ? 6.036 4.134 -27.143 1.00 52.31 93 ALA A C 1
ATOM 727 O O . ALA A 1 93 ? 6.708 4.970 -26.531 1.00 52.31 93 ALA A O 1
ATOM 728 N N . LEU A 1 94 ? 5.446 4.417 -28.311 1.00 55.12 94 LEU A N 1
ATOM 729 C CA . LEU A 1 94 ? 5.537 5.707 -29.013 1.00 55.12 94 LEU A CA 1
ATOM 730 C C . LEU A 1 94 ? 5.350 6.915 -28.076 1.00 55.12 94 LEU A C 1
ATOM 732 O O . LEU A 1 94 ? 5.860 8.004 -28.338 1.00 55.12 94 LEU A O 1
ATOM 736 N N . TYR A 1 95 ? 4.598 6.719 -26.993 1.00 56.38 95 TYR A N 1
ATOM 737 C CA . TYR A 1 95 ? 4.224 7.750 -26.047 1.00 56.38 95 TYR A CA 1
ATOM 738 C C . TYR A 1 95 ? 4.977 7.712 -24.713 1.00 56.38 95 TYR A C 1
ATOM 740 O O . TYR A 1 95 ? 4.847 8.695 -24.001 1.00 56.38 95 TYR A O 1
ATOM 748 N N . ALA A 1 96 ? 5.759 6.683 -24.359 1.00 53.91 96 ALA A N 1
ATOM 749 C CA . ALA A 1 96 ? 6.476 6.625 -23.075 1.00 53.91 96 ALA A CA 1
ATOM 750 C C . ALA A 1 96 ? 7.799 7.407 -23.113 1.00 53.91 96 ALA A C 1
ATOM 752 O O . ALA A 1 96 ? 7.950 8.371 -22.357 1.00 53.91 96 ALA A O 1
ATOM 753 N N . SER A 1 97 ? 8.689 7.079 -24.059 1.00 54.50 97 SER A N 1
ATOM 754 C CA . SER A 1 97 ? 9.984 7.766 -24.229 1.00 54.50 97 SER A CA 1
ATOM 755 C C . SER A 1 97 ? 10.392 7.996 -25.693 1.00 54.50 97 SER A C 1
ATOM 757 O O . SER A 1 97 ? 11.497 8.458 -25.967 1.00 54.50 97 SER A O 1
ATOM 759 N N . GLY A 1 98 ? 9.472 7.793 -26.643 1.00 52.03 98 GLY A N 1
ATOM 760 C CA . GLY A 1 98 ? 9.677 8.127 -28.058 1.00 52.03 98 GLY A CA 1
ATOM 761 C C . GLY A 1 98 ? 10.205 6.984 -28.928 1.00 52.03 98 GLY A C 1
ATOM 762 O O . GLY A 1 98 ? 10.750 7.258 -30.001 1.00 52.03 98 GLY A O 1
ATOM 763 N N . GLY A 1 99 ? 10.040 5.732 -28.494 1.00 53.81 99 GLY A N 1
ATOM 764 C CA . GLY A 1 99 ? 10.441 4.560 -29.267 1.00 53.81 99 GLY A CA 1
ATOM 765 C C . GLY A 1 99 ? 9.519 4.186 -30.436 1.00 53.81 99 GLY A C 1
ATOM 766 O O . GLY A 1 99 ? 8.554 4.884 -30.770 1.00 53.81 99 GLY A O 1
ATOM 767 N N . ILE A 1 100 ? 9.889 3.109 -31.142 1.00 54.03 100 ILE A N 1
ATOM 768 C CA . ILE A 1 100 ? 9.402 2.801 -32.506 1.00 54.03 100 ILE A CA 1
ATOM 769 C C . ILE A 1 100 ? 8.279 1.745 -32.526 1.00 54.03 100 ILE A C 1
ATOM 771 O O . ILE A 1 100 ? 7.579 1.674 -33.538 1.00 54.03 100 ILE A O 1
ATOM 775 N N . LEU A 1 101 ? 8.076 0.986 -31.436 1.00 51.09 101 LEU A N 1
ATOM 776 C CA . LEU A 1 101 ? 6.933 0.120 -31.058 1.00 51.09 101 LEU A CA 1
ATOM 777 C C . LEU A 1 101 ? 7.453 -1.132 -30.324 1.00 51.09 101 LEU A C 1
ATOM 779 O O . LEU A 1 101 ? 8.002 -2.012 -30.991 1.00 51.09 101 LEU A O 1
ATOM 783 N N . LYS A 1 102 ? 7.099 -1.299 -29.041 1.00 49.56 102 LYS A N 1
ATOM 784 C CA . LYS A 1 102 ? 6.430 -2.482 -28.446 1.00 49.56 102 LYS A CA 1
ATOM 785 C C . LYS A 1 102 ? 6.149 -2.259 -26.948 1.00 49.56 102 LYS A C 1
ATOM 787 O O . LYS A 1 102 ? 6.545 -1.261 -26.382 1.00 49.56 102 LYS A O 1
ATOM 792 N N . TRP A 1 103 ? 5.291 -3.128 -26.417 1.00 52.88 103 TRP A N 1
ATOM 793 C CA . TRP A 1 103 ? 4.688 -3.173 -25.080 1.00 52.88 103 TRP A CA 1
ATOM 794 C C . TRP A 1 103 ? 5.596 -2.754 -23.898 1.00 52.88 103 TRP A C 1
ATOM 796 O O . TRP A 1 103 ? 6.477 -3.526 -23.561 1.00 52.88 103 TRP A O 1
ATOM 806 N N . ASP A 1 104 ? 5.245 -1.684 -23.164 1.00 60.81 104 ASP A N 1
ATOM 807 C CA . ASP A 1 104 ? 5.829 -1.303 -21.847 1.00 60.81 104 ASP A CA 1
ATOM 808 C C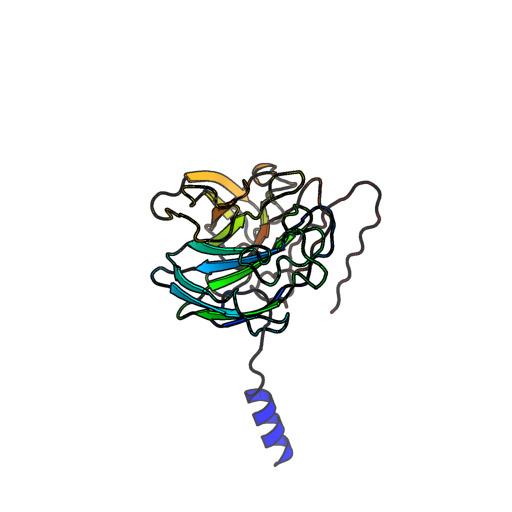 . ASP A 1 104 ? 5.457 -2.272 -20.691 1.00 60.81 104 ASP A C 1
ATOM 810 O O . ASP A 1 104 ? 5.115 -1.852 -19.581 1.00 60.81 104 ASP A O 1
ATOM 814 N N . GLY A 1 105 ? 5.347 -3.569 -20.962 1.00 73.31 105 GLY A N 1
ATOM 815 C CA . GLY A 1 105 ? 4.885 -4.562 -19.999 1.00 73.31 105 GLY A CA 1
ATOM 816 C C . GLY A 1 105 ? 5.784 -5.775 -20.015 1.00 73.31 105 GLY A C 1
ATOM 817 O O . GLY A 1 105 ? 6.112 -6.265 -21.091 1.00 73.31 105 GLY A O 1
ATOM 818 N N . ASP A 1 106 ? 6.102 -6.278 -18.830 1.00 79.38 106 ASP A N 1
ATOM 819 C CA . ASP A 1 106 ? 7.103 -7.318 -18.635 1.00 79.38 106 ASP A CA 1
ATOM 820 C C . ASP A 1 106 ? 6.690 -8.298 -17.520 1.00 79.38 106 ASP A C 1
ATOM 822 O O . ASP A 1 106 ? 5.696 -8.091 -16.806 1.00 79.38 106 ASP A O 1
ATOM 826 N N . TYR A 1 107 ? 7.401 -9.416 -17.396 1.00 84.56 107 TYR A N 1
ATOM 827 C CA . TYR A 1 107 ? 7.168 -10.432 -16.388 1.00 84.56 107 TYR A CA 1
ATOM 828 C C . TYR A 1 107 ? 8.311 -10.498 -15.371 1.00 84.56 107 TYR A C 1
ATOM 830 O O . TYR A 1 107 ? 9.428 -10.931 -15.631 1.00 84.56 107 TYR A O 1
ATOM 838 N N . PHE A 1 108 ? 7.967 -10.180 -14.126 1.00 87.75 108 PHE A N 1
ATOM 839 C CA . PHE A 1 108 ? 8.912 -10.135 -13.025 1.00 87.75 108 PHE A CA 1
ATOM 840 C C . PHE A 1 108 ? 8.751 -11.310 -12.069 1.00 87.75 108 PHE A C 1
ATOM 842 O O . PHE A 1 108 ? 7.649 -11.686 -11.650 1.00 87.75 108 PHE A O 1
ATOM 849 N N . ILE A 1 109 ? 9.885 -11.817 -11.599 1.00 91.56 109 ILE A N 1
ATOM 850 C CA . ILE A 1 109 ? 9.970 -12.699 -10.441 1.00 91.56 109 ILE A CA 1
ATOM 851 C C . ILE A 1 109 ? 10.585 -11.913 -9.287 1.00 91.56 109 ILE A C 1
ATOM 853 O O . ILE A 1 109 ? 11.772 -11.591 -9.300 1.00 91.56 109 ILE A O 1
ATOM 857 N N . VAL A 1 110 ? 9.801 -11.666 -8.237 1.00 93.50 110 VAL A N 1
ATOM 858 C CA . VAL A 1 110 ? 10.301 -11.039 -7.007 1.00 93.50 110 VAL A CA 1
ATOM 859 C C . VAL A 1 110 ? 10.649 -12.123 -5.997 1.00 93.50 110 VAL A C 1
ATOM 861 O O . VAL A 1 110 ? 9.821 -12.976 -5.678 1.00 93.50 110 VAL A O 1
ATOM 864 N N . LYS A 1 111 ? 11.870 -12.082 -5.466 1.00 96.06 111 LYS A N 1
ATOM 865 C CA . LYS A 1 111 ? 12.346 -12.944 -4.377 1.00 96.06 111 LYS A CA 1
ATOM 866 C C . LYS A 1 111 ? 12.843 -12.096 -3.220 1.00 96.06 111 LYS A C 1
ATOM 868 O O . LYS A 1 111 ? 13.467 -11.063 -3.442 1.00 96.06 111 LYS A O 1
ATOM 873 N N . SER A 1 112 ? 12.652 -12.562 -1.994 1.00 96.88 112 SER A N 1
ATOM 874 C CA . SER A 1 112 ? 13.216 -11.915 -0.808 1.00 96.88 112 SER A CA 1
ATOM 875 C C . SER A 1 112 ? 13.538 -12.911 0.302 1.00 96.88 112 SER A C 1
ATOM 877 O O . SER A 1 112 ? 13.013 -14.024 0.343 1.00 96.88 112 SER A O 1
ATOM 879 N N . ASN A 1 113 ? 14.416 -12.513 1.224 1.00 96.88 113 ASN A N 1
ATOM 880 C CA . ASN A 1 113 ? 14.754 -13.322 2.402 1.00 96.88 113 ASN A CA 1
ATOM 881 C C . ASN A 1 113 ? 13.711 -13.209 3.537 1.00 96.88 113 ASN A C 1
ATOM 883 O O . ASN A 1 113 ? 13.679 -14.048 4.438 1.00 96.88 113 ASN A O 1
ATOM 887 N N . LYS A 1 114 ? 12.861 -12.176 3.498 1.00 95.44 114 LYS A N 1
ATOM 888 C CA . LYS A 1 114 ? 11.807 -11.853 4.472 1.00 95.44 114 LYS A CA 1
ATOM 889 C C . LYS A 1 114 ? 10.545 -11.392 3.747 1.00 95.44 114 LYS A C 1
ATOM 891 O O . LYS A 1 114 ? 10.584 -11.127 2.550 1.00 95.44 114 LYS A O 1
ATOM 896 N N . LEU A 1 115 ? 9.424 -11.308 4.460 1.00 93.50 115 LEU A N 1
ATOM 897 C CA . LEU A 1 115 ? 8.151 -10.916 3.852 1.00 93.50 115 LEU A CA 1
ATOM 898 C C . LEU A 1 115 ? 8.211 -9.502 3.279 1.00 93.50 115 LEU A C 1
ATOM 900 O O . LEU A 1 115 ? 8.616 -8.561 3.968 1.00 93.50 115 LEU A O 1
ATOM 904 N N . VAL A 1 116 ? 7.761 -9.381 2.036 1.00 94.00 116 VAL A N 1
ATOM 905 C CA . VAL A 1 116 ? 7.565 -8.112 1.341 1.00 94.00 116 VAL A CA 1
ATOM 906 C C . VAL A 1 116 ? 6.143 -8.033 0.809 1.00 94.00 116 VAL A C 1
ATOM 908 O O . VAL A 1 116 ? 5.510 -9.057 0.535 1.00 94.00 116 VAL A O 1
ATOM 911 N N . TYR A 1 117 ? 5.659 -6.810 0.643 1.00 92.12 117 TYR A N 1
ATOM 912 C CA . TYR A 1 117 ? 4.571 -6.532 -0.280 1.00 92.12 117 TYR A CA 1
ATOM 913 C C . TYR A 1 117 ? 5.154 -6.381 -1.681 1.00 92.12 117 TYR A C 1
ATOM 915 O O . TYR A 1 117 ? 6.220 -5.783 -1.841 1.00 92.12 117 TYR A O 1
ATOM 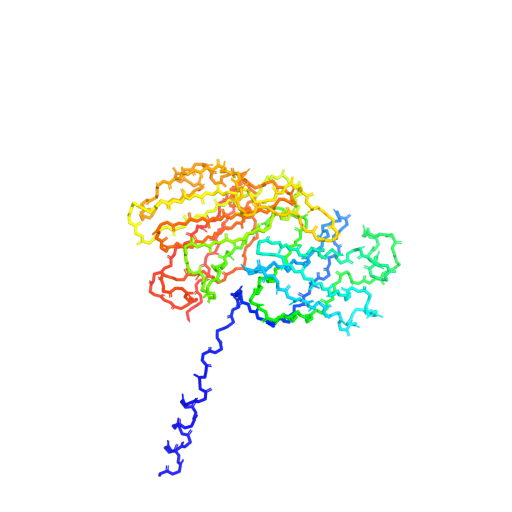923 N N . ALA A 1 118 ? 4.442 -6.890 -2.677 1.00 90.50 118 ALA A N 1
ATOM 924 C CA . ALA A 1 118 ? 4.686 -6.552 -4.065 1.00 90.50 118 ALA A CA 1
ATOM 925 C C . ALA A 1 118 ? 3.368 -6.065 -4.660 1.00 90.50 118 ALA A C 1
ATOM 927 O O . ALA A 1 118 ? 2.373 -6.789 -4.628 1.00 90.50 118 ALA A O 1
ATOM 928 N N . SER A 1 119 ? 3.348 -4.831 -5.149 1.00 88.00 119 SER A N 1
ATOM 929 C CA . SER A 1 119 ? 2.164 -4.234 -5.756 1.00 88.00 119 SER A CA 1
ATOM 930 C C . SER A 1 119 ? 2.502 -3.601 -7.092 1.00 88.00 119 SER A C 1
ATOM 932 O O . SER A 1 119 ? 3.646 -3.236 -7.364 1.00 88.00 119 SER A O 1
ATOM 934 N N . GLN A 1 120 ? 1.484 -3.487 -7.931 1.00 86.19 120 GLN A N 1
ATOM 935 C CA . GLN A 1 120 ? 1.562 -2.758 -9.182 1.00 86.19 120 GLN A CA 1
ATOM 936 C C . GLN A 1 120 ? 0.671 -1.534 -9.076 1.00 86.19 120 GLN A C 1
ATOM 938 O O . GLN A 1 120 ? -0.413 -1.601 -8.497 1.00 86.19 120 GLN A O 1
ATOM 943 N N . SER A 1 121 ? 1.105 -0.423 -9.652 1.00 84.75 121 SER A N 1
ATOM 944 C CA . SER A 1 121 ? 0.233 0.728 -9.809 1.00 84.75 121 SER A CA 1
ATOM 945 C C . SER A 1 121 ? 0.521 1.439 -11.104 1.00 84.75 121 SER A C 1
ATOM 947 O O . SER A 1 121 ? 1.657 1.567 -11.541 1.00 84.75 121 SER A O 1
ATOM 949 N N . THR A 1 122 ? -0.529 1.988 -11.680 1.00 83.75 122 THR A N 1
ATOM 950 C CA . THR A 1 122 ? -0.425 2.948 -12.764 1.00 83.75 122 THR A CA 1
ATOM 951 C C . THR A 1 122 ? -0.370 4.361 -12.172 1.00 83.75 122 THR A C 1
ATOM 953 O O . THR A 1 122 ? -0.944 4.601 -11.106 1.00 83.75 122 THR A O 1
ATOM 956 N N . ASN A 1 123 ? 0.284 5.312 -12.848 1.00 84.94 123 ASN A N 1
ATOM 957 C CA . ASN A 1 123 ? 0.183 6.750 -12.557 1.00 84.94 123 ASN A CA 1
ATOM 958 C C . ASN A 1 123 ? -1.230 7.269 -12.851 1.00 84.94 123 ASN A C 1
ATOM 960 O O . ASN A 1 123 ? -1.466 7.970 -13.831 1.00 84.94 123 ASN A O 1
ATOM 964 N N . SER A 1 124 ? -2.187 6.844 -12.037 1.00 79.75 124 SER A N 1
ATOM 965 C CA . SER A 1 124 ? -3.602 7.149 -12.138 1.00 79.75 124 SER A CA 1
ATOM 966 C C . SER A 1 124 ? -4.269 6.906 -10.790 1.00 79.75 124 SER A C 1
ATOM 968 O O . SER A 1 124 ? -4.026 5.907 -10.116 1.00 79.75 124 SER A O 1
ATOM 970 N N . ASP A 1 125 ? -5.153 7.817 -10.420 1.00 76.62 125 ASP A N 1
ATOM 971 C CA . ASP A 1 125 ? -6.054 7.754 -9.273 1.00 76.62 125 ASP A CA 1
ATOM 972 C C . ASP A 1 125 ? -7.424 7.204 -9.687 1.00 76.62 125 ASP A C 1
ATOM 974 O O . ASP A 1 125 ? -8.450 7.730 -9.294 1.00 76.62 125 ASP A O 1
ATOM 978 N N . TRP A 1 126 ? -7.470 6.190 -10.548 1.00 79.12 126 TRP A N 1
ATOM 979 C CA . TRP A 1 126 ? -8.719 5.479 -10.861 1.00 79.12 126 TRP A CA 1
ATOM 980 C C . TRP A 1 126 ? -8.872 4.189 -10.076 1.00 79.12 126 TRP A C 1
ATOM 982 O O . TRP A 1 126 ? -9.991 3.724 -9.875 1.00 79.12 126 TRP A O 1
ATOM 992 N N . GLN A 1 127 ? -7.736 3.634 -9.661 1.00 78.12 127 GLN A N 1
ATOM 993 C CA . GLN A 1 127 ? -7.631 2.328 -9.041 1.00 78.12 127 GLN A CA 1
ATOM 994 C C . GLN A 1 127 ? -7.704 2.431 -7.522 1.00 78.12 127 GLN A C 1
ATOM 996 O O . GLN A 1 127 ? -7.124 3.343 -6.915 1.00 78.12 127 GLN A O 1
ATOM 1001 N N . HIS A 1 128 ? -8.354 1.448 -6.916 1.00 84.38 128 HIS A N 1
ATOM 1002 C CA . HIS A 1 128 ? -8.256 1.166 -5.493 1.00 84.38 128 HIS A CA 1
ATOM 1003 C C . HIS A 1 128 ? -7.995 -0.316 -5.244 1.00 84.38 128 HIS A C 1
ATOM 1005 O O . HIS A 1 128 ? -8.386 -1.169 -6.042 1.00 84.38 128 HIS A O 1
ATOM 1011 N N . ASP A 1 129 ? -7.359 -0.613 -4.115 1.00 83.19 129 ASP A N 1
ATOM 1012 C CA . ASP A 1 129 ? -7.048 -1.983 -3.720 1.00 83.19 129 ASP A CA 1
ATOM 1013 C C . ASP A 1 129 ? -7.081 -2.159 -2.197 1.00 83.19 129 ASP A C 1
ATOM 1015 O O . ASP A 1 129 ? -7.007 -1.193 -1.424 1.00 83.19 129 ASP A O 1
ATOM 1019 N N . TRP A 1 130 ? -7.216 -3.411 -1.770 1.00 86.69 130 TRP A N 1
ATOM 1020 C CA . TRP A 1 130 ? -7.103 -3.822 -0.381 1.00 86.69 130 TRP A CA 1
ATOM 1021 C C . TRP A 1 130 ? -5.637 -3.943 0.009 1.00 86.69 130 TRP A C 1
ATOM 1023 O O . TRP A 1 130 ? -4.840 -4.592 -0.661 1.00 86.69 130 TRP A O 1
ATOM 1033 N N . VAL A 1 131 ? -5.283 -3.332 1.135 1.00 89.06 131 VAL A N 1
ATOM 1034 C CA . VAL A 1 131 ? -3.932 -3.414 1.679 1.00 89.06 131 VAL A CA 1
ATOM 1035 C C . VAL A 1 131 ? -3.888 -4.570 2.672 1.00 89.06 131 VAL A C 1
ATOM 1037 O O . VAL A 1 131 ? -4.566 -4.510 3.701 1.00 89.06 131 VAL A O 1
ATOM 1040 N N . PRO A 1 132 ? -3.097 -5.617 2.414 1.00 87.50 132 PRO A N 1
ATOM 1041 C CA . PRO A 1 132 ? -2.909 -6.698 3.368 1.00 87.50 132 PRO A CA 1
ATOM 1042 C C . PRO A 1 132 ? -2.123 -6.227 4.596 1.00 87.50 132 PRO A C 1
ATOM 1044 O O . PRO A 1 132 ? -1.235 -5.369 4.530 1.00 87.50 132 PRO A O 1
ATOM 1047 N N . SER A 1 133 ? -2.419 -6.823 5.746 1.00 90.94 133 SER A N 1
ATOM 1048 C CA . SER A 1 133 ? -1.671 -6.566 6.968 1.00 90.94 133 SER A CA 1
ATOM 1049 C C . SER A 1 133 ? -0.275 -7.193 6.904 1.00 90.94 133 SER A C 1
ATOM 1051 O O . SER A 1 133 ? 0.031 -8.046 6.070 1.00 90.94 133 SER A O 1
ATOM 1053 N N . VAL A 1 134 ? 0.613 -6.729 7.780 1.00 90.56 134 VAL A N 1
ATOM 1054 C CA . VAL A 1 134 ? 2.029 -7.132 7.834 1.00 90.56 134 VAL A CA 1
ATOM 1055 C C . VAL A 1 134 ? 2.250 -8.601 8.233 1.00 90.56 134 VAL A C 1
ATOM 1057 O O . VAL A 1 134 ? 3.381 -9.079 8.205 1.00 90.56 134 VAL A O 1
ATOM 1060 N N . ASP A 1 135 ? 1.201 -9.323 8.624 1.00 84.12 135 ASP A N 1
ATOM 1061 C CA . ASP A 1 135 ? 1.232 -10.666 9.212 1.00 84.12 135 ASP A CA 1
ATOM 1062 C C . ASP A 1 135 ? 0.692 -11.770 8.279 1.00 84.12 135 ASP A C 1
ATOM 1064 O O . ASP A 1 135 ? 0.262 -12.823 8.748 1.00 84.12 135 ASP A O 1
ATOM 1068 N N . LYS A 1 136 ? 0.771 -11.563 6.953 1.00 81.25 136 LYS A N 1
ATOM 1069 C CA . LYS A 1 136 ? 0.243 -12.474 5.908 1.00 81.25 136 LYS A CA 1
ATOM 1070 C C . LYS A 1 136 ? -1.270 -12.681 5.943 1.00 81.25 136 LYS A C 1
ATOM 1072 O O . LYS A 1 136 ? -1.769 -13.714 5.502 1.00 81.25 136 LYS A O 1
ATOM 1077 N N . SER A 1 137 ? -1.994 -11.719 6.481 1.00 81.50 137 SER A N 1
ATOM 1078 C CA . SER A 1 137 ? -3.442 -11.752 6.542 1.00 81.50 137 SER A CA 1
ATOM 1079 C C . SER A 1 137 ? -3.998 -10.483 5.917 1.00 81.50 137 SER A C 1
ATOM 1081 O O . SER A 1 137 ? -3.393 -9.415 5.999 1.00 81.50 137 SER A O 1
ATOM 1083 N N . SER A 1 138 ? -5.170 -10.579 5.298 1.00 80.19 138 SER A N 1
ATOM 1084 C CA . SER A 1 138 ? -5.851 -9.396 4.772 1.00 80.19 138 SER A CA 1
ATOM 1085 C C . SER A 1 138 ? -6.483 -8.539 5.886 1.00 80.19 138 SER A C 1
ATOM 1087 O O . SER A 1 138 ? -6.715 -7.347 5.693 1.00 80.19 138 SER A O 1
ATOM 1089 N N . ILE A 1 139 ? -6.716 -9.117 7.075 1.00 88.38 139 ILE A N 1
ATOM 1090 C CA . ILE A 1 139 ? -7.103 -8.406 8.308 1.00 88.38 139 ILE A CA 1
ATOM 1091 C C . ILE A 1 139 ? -5.902 -8.296 9.247 1.00 88.38 139 ILE A C 1
ATOM 1093 O O . ILE A 1 139 ? -5.128 -9.240 9.372 1.00 88.38 139 ILE A O 1
ATOM 1097 N N . GLY A 1 140 ? -5.784 -7.193 9.977 1.00 92.12 140 GLY A N 1
ATOM 1098 C CA . GLY A 1 140 ? -4.781 -7.080 11.028 1.00 92.12 140 GLY A CA 1
ATOM 1099 C C . GLY A 1 140 ? -4.771 -5.718 11.701 1.00 92.12 140 GLY A C 1
ATOM 1100 O O . GLY A 1 140 ? -5.735 -4.959 11.626 1.00 92.12 140 GLY A O 1
ATOM 1101 N N . GLN A 1 141 ? -3.694 -5.428 12.425 1.00 96.50 141 GLN A N 1
ATOM 1102 C CA . GLN A 1 141 ? -3.555 -4.207 13.231 1.00 96.50 141 GLN A CA 1
ATOM 1103 C C . GLN A 1 141 ? -2.511 -3.236 12.685 1.00 96.50 141 GLN A C 1
ATOM 1105 O O . GLN A 1 141 ? -2.373 -2.134 13.210 1.00 96.50 141 GLN A O 1
ATOM 1110 N N . LYS A 1 142 ? -1.752 -3.633 11.661 1.00 96.31 142 LYS A N 1
ATOM 1111 C CA . LYS A 1 142 ? -0.706 -2.800 11.074 1.00 96.31 142 LYS A CA 1
ATOM 1112 C C . LYS A 1 142 ? -0.648 -2.989 9.566 1.00 96.31 142 LYS A C 1
ATOM 1114 O O . LYS A 1 142 ? -0.644 -4.121 9.086 1.00 96.31 142 LYS A O 1
ATOM 1119 N N . PHE A 1 143 ? -0.571 -1.880 8.845 1.00 95.81 143 PHE A N 1
ATOM 1120 C CA . PHE A 1 143 ? -0.533 -1.839 7.385 1.00 95.81 143 PHE A CA 1
ATOM 1121 C C . PHE A 1 143 ? 0.504 -0.815 6.949 1.00 95.81 143 PHE A C 1
ATOM 1123 O O . PHE A 1 143 ? 0.704 0.191 7.634 1.00 95.81 143 PHE A O 1
ATOM 1130 N N . ILE A 1 144 ? 1.161 -1.072 5.824 1.00 95.69 144 ILE A N 1
ATOM 1131 C CA . ILE A 1 144 ? 2.122 -0.157 5.211 1.00 95.69 144 ILE A CA 1
ATOM 1132 C C . ILE A 1 144 ? 1.720 -0.006 3.754 1.00 95.69 144 ILE A C 1
ATOM 1134 O O . ILE A 1 144 ? 1.427 -0.998 3.093 1.00 95.69 144 ILE A O 1
ATOM 1138 N N . VAL A 1 145 ? 1.703 1.228 3.261 1.00 94.50 145 VAL A N 1
ATOM 1139 C CA . VAL A 1 145 ? 1.314 1.510 1.882 1.00 94.50 145 VAL A CA 1
ATOM 1140 C C . VAL A 1 145 ? 2.151 2.649 1.312 1.00 94.50 145 VAL A C 1
ATOM 1142 O O . VAL A 1 145 ? 2.351 3.683 1.952 1.00 94.50 145 VAL A O 1
ATOM 1145 N N . TYR A 1 146 ? 2.657 2.453 0.101 1.00 95.19 146 TYR A N 1
ATOM 1146 C CA . TYR A 1 146 ? 3.222 3.517 -0.722 1.00 95.19 146 TYR A CA 1
ATOM 1147 C C . TYR A 1 146 ? 2.095 4.181 -1.519 1.00 95.19 146 TYR A C 1
ATOM 1149 O O . TYR A 1 146 ? 1.189 3.492 -1.981 1.00 95.19 146 TYR A O 1
ATOM 1157 N N . ALA A 1 147 ? 2.134 5.503 -1.678 1.00 94.75 147 ALA A N 1
ATOM 1158 C CA . ALA A 1 147 ? 1.156 6.259 -2.453 1.00 94.75 147 ALA A CA 1
ATOM 1159 C C . ALA A 1 147 ? 1.671 6.501 -3.890 1.00 94.75 147 ALA A C 1
ATOM 1161 O O . ALA A 1 147 ? 2.501 7.388 -4.088 1.00 94.75 147 ALA A O 1
ATOM 1162 N N . PRO A 1 148 ? 1.200 5.762 -4.909 1.00 90.62 148 PRO A N 1
ATOM 1163 C CA . PRO A 1 148 ? 1.607 5.989 -6.293 1.00 90.62 148 PRO A CA 1
ATOM 1164 C C . PRO A 1 148 ? 1.084 7.318 -6.833 1.00 90.62 148 PRO A C 1
ATOM 1166 O O . PRO A 1 148 ? 0.123 7.875 -6.289 1.00 90.62 148 PRO A O 1
ATOM 1169 N N . MET A 1 149 ? 1.686 7.795 -7.930 1.00 90.44 149 MET A N 1
ATOM 1170 C CA . MET A 1 149 ? 1.250 9.037 -8.568 1.00 90.44 149 MET A CA 1
ATOM 1171 C C . MET A 1 149 ? -0.209 8.972 -9.032 1.00 90.44 149 MET A C 1
ATOM 1173 O O . MET A 1 149 ? -0.798 7.902 -9.222 1.00 90.44 149 MET A O 1
ATOM 1177 N N . ILE A 1 150 ? -0.780 10.160 -9.192 1.00 89.06 150 ILE A N 1
ATOM 1178 C CA . ILE A 1 150 ? -2.199 10.408 -9.443 1.00 89.06 150 ILE A CA 1
ATOM 1179 C C . ILE A 1 150 ? -2.381 11.154 -10.765 1.00 89.06 150 ILE A C 1
ATOM 1181 O O . ILE A 1 150 ? -1.436 11.751 -11.281 1.00 89.06 150 ILE A O 1
ATOM 1185 N N . THR A 1 151 ? -3.606 11.160 -11.291 1.00 83.12 151 THR A N 1
ATOM 1186 C CA . THR A 1 151 ? -3.981 11.992 -12.445 1.00 83.12 151 THR A CA 1
ATOM 1187 C C . THR A 1 151 ? -4.852 13.187 -12.072 1.00 83.12 151 THR A C 1
ATOM 1189 O O . THR A 1 151 ? -4.808 14.187 -12.785 1.00 83.12 151 THR A O 1
ATOM 1192 N N . SER A 1 152 ? -5.620 13.116 -10.980 1.00 83.44 152 SER A N 1
ATOM 1193 C CA . SER A 1 152 ? -6.549 14.180 -10.587 1.00 83.44 152 SER A CA 1
ATOM 1194 C C . SER A 1 152 ? -6.510 14.514 -9.093 1.00 83.44 152 SER A C 1
ATOM 1196 O O . SER A 1 152 ? -6.198 15.653 -8.749 1.00 83.44 152 SER A O 1
ATOM 1198 N N . SER A 1 153 ? -6.829 13.566 -8.208 1.00 87.50 153 SER A N 1
ATOM 1199 C CA . SER A 1 153 ? -6.940 13.792 -6.759 1.00 87.50 153 SER A CA 1
ATOM 1200 C C . SER A 1 153 ? -5.977 12.927 -5.955 1.00 87.50 153 SER A C 1
ATOM 1202 O O . SER A 1 153 ? -5.440 11.933 -6.452 1.00 87.50 153 SER A O 1
ATOM 1204 N N . ASN A 1 154 ? -5.724 13.331 -4.708 1.00 92.50 154 ASN A N 1
ATOM 1205 C CA . ASN A 1 154 ? -4.902 12.535 -3.807 1.00 92.50 154 ASN A CA 1
ATOM 1206 C C . ASN A 1 154 ? -5.610 11.211 -3.512 1.00 92.50 154 ASN A C 1
ATOM 1208 O O . ASN A 1 154 ? -6.821 11.076 -3.680 1.00 92.50 154 ASN A O 1
ATOM 1212 N N . ARG A 1 155 ? -4.841 10.209 -3.078 1.00 92.12 155 ARG A N 1
ATOM 1213 C CA . ARG A 1 155 ? -5.437 8.914 -2.751 1.00 92.12 155 ARG A CA 1
ATOM 1214 C C . ARG A 1 155 ? -6.125 8.979 -1.399 1.00 92.12 155 ARG A C 1
ATOM 1216 O O . ARG A 1 155 ? -5.620 9.581 -0.447 1.00 92.12 155 ARG A O 1
ATOM 1223 N N . ASP A 1 156 ? -7.249 8.295 -1.336 1.00 94.00 156 ASP A N 1
ATOM 1224 C CA . ASP A 1 156 ? -8.022 8.089 -0.134 1.00 94.00 156 ASP A CA 1
ATOM 1225 C C . ASP A 1 156 ? -7.538 6.841 0.612 1.00 94.00 156 ASP A C 1
ATOM 1227 O O . ASP A 1 156 ? -6.891 5.948 0.052 1.00 94.00 156 ASP A O 1
ATOM 1231 N N . ILE A 1 157 ? -7.927 6.753 1.878 1.00 95.38 157 ILE A N 1
ATOM 1232 C CA . ILE A 1 157 ? -7.827 5.565 2.717 1.00 95.38 157 ILE A CA 1
ATOM 1233 C C . ILE A 1 157 ? -9.188 5.274 3.342 1.00 95.38 157 ILE A C 1
ATOM 1235 O O . ILE A 1 157 ? -9.822 6.156 3.918 1.00 95.38 157 ILE A O 1
ATOM 1239 N N . ASN A 1 158 ? -9.608 4.013 3.296 1.00 95.00 158 ASN A N 1
ATOM 1240 C CA . ASN A 1 158 ? -10.755 3.537 4.053 1.00 95.00 158 ASN A CA 1
ATOM 1241 C C . ASN A 1 158 ? -10.380 2.370 4.964 1.00 95.00 158 ASN A C 1
ATOM 1243 O O . ASN A 1 158 ? -9.464 1.596 4.686 1.00 95.00 158 ASN A O 1
ATOM 1247 N N . VAL A 1 159 ? -11.078 2.270 6.090 1.00 95.69 159 VAL A N 1
ATOM 1248 C CA . VAL A 1 159 ? -10.804 1.297 7.143 1.00 95.69 159 VAL A CA 1
ATOM 1249 C C . VAL A 1 159 ? -12.116 0.762 7.675 1.00 95.69 159 VAL A C 1
ATOM 1251 O O . VAL A 1 159 ? -12.997 1.533 8.054 1.00 95.69 159 VAL A O 1
ATOM 1254 N N . PHE A 1 160 ? -12.212 -0.561 7.764 1.00 94.19 160 PHE A N 1
ATOM 1255 C CA . PHE A 1 160 ? -13.409 -1.242 8.238 1.00 94.19 160 PHE A CA 1
ATOM 1256 C C . PHE A 1 160 ? -13.126 -1.926 9.572 1.00 94.19 160 PHE A C 1
ATOM 1258 O O . PHE A 1 160 ? -12.267 -2.806 9.684 1.00 94.19 160 PHE A O 1
ATOM 1265 N N . ALA A 1 161 ? -13.856 -1.499 10.602 1.00 94.25 161 ALA A N 1
ATOM 1266 C CA . ALA A 1 161 ? -13.748 -2.051 11.943 1.00 94.25 161 ALA A CA 1
ATOM 1267 C C . ALA A 1 161 ? -14.732 -3.208 12.158 1.00 94.25 161 ALA A C 1
ATOM 1269 O O . ALA A 1 161 ? -15.930 -3.086 11.907 1.00 94.25 161 ALA A O 1
ATOM 1270 N N . TYR A 1 162 ? -14.235 -4.307 12.726 1.00 92.19 162 TYR A N 1
ATOM 1271 C CA . TYR A 1 162 ? -15.047 -5.476 13.097 1.00 92.19 162 TYR A CA 1
ATOM 1272 C C . TYR A 1 162 ? -15.516 -5.441 14.554 1.00 92.19 162 TYR A C 1
ATOM 1274 O O . TYR A 1 162 ? -16.262 -6.308 15.004 1.00 92.19 162 TYR A O 1
ATOM 1282 N N . GLN A 1 163 ? -15.066 -4.442 15.314 1.00 94.25 163 GLN A N 1
ATOM 1283 C CA . GLN A 1 163 ? -15.401 -4.260 16.720 1.00 94.25 163 GLN A CA 1
ATOM 1284 C C . GLN A 1 163 ? -15.614 -2.779 17.033 1.00 94.25 163 GLN A C 1
ATOM 1286 O O . GLN A 1 163 ? -14.938 -1.908 16.487 1.00 94.25 163 GLN A O 1
ATOM 1291 N N . ASN A 1 164 ? -16.523 -2.492 17.965 1.00 96.31 164 ASN A N 1
ATOM 1292 C CA . ASN A 1 164 ? -16.761 -1.125 18.424 1.00 96.31 164 ASN A CA 1
ATOM 1293 C C . ASN A 1 164 ? -15.549 -0.548 19.157 1.00 96.31 164 ASN A C 1
ATOM 1295 O O . ASN A 1 164 ? -14.758 -1.289 19.755 1.00 96.31 164 ASN A O 1
ATOM 1299 N N . ASN A 1 165 ? -15.445 0.780 19.171 1.00 97.88 165 ASN A N 1
ATOM 1300 C CA . ASN A 1 165 ? -14.347 1.513 19.801 1.00 97.88 165 ASN A CA 1
ATOM 1301 C C . ASN A 1 165 ? -12.961 1.052 19.304 1.00 97.88 165 ASN A C 1
ATOM 1303 O O . ASN A 1 165 ? -12.041 0.833 20.099 1.00 97.88 165 ASN A O 1
ATOM 1307 N N . THR A 1 166 ? -12.837 0.830 17.995 1.00 98.38 166 THR A N 1
ATOM 1308 C CA . THR A 1 166 ? -11.558 0.540 17.343 1.00 98.38 166 THR A CA 1
ATOM 1309 C C . THR A 1 166 ? -10.852 1.855 17.053 1.00 98.38 166 THR A C 1
ATOM 1311 O O . THR A 1 166 ? -11.389 2.706 16.355 1.00 98.38 166 THR A O 1
ATOM 1314 N N . VAL A 1 167 ? -9.665 2.043 17.616 1.00 98.56 167 VAL A N 1
ATOM 1315 C CA . VAL A 1 167 ? -8.846 3.243 17.435 1.00 98.56 167 VAL A CA 1
ATOM 1316 C C . VAL A 1 167 ? -7.867 2.992 16.301 1.00 98.56 167 VAL A C 1
ATOM 1318 O O . VAL A 1 167 ? -7.136 2.003 16.336 1.00 98.56 167 VAL A O 1
ATOM 1321 N N . ILE A 1 168 ? -7.864 3.903 15.335 1.00 98.31 168 ILE A N 1
ATOM 1322 C CA . ILE A 1 168 ? -7.003 3.935 14.160 1.00 98.31 168 ILE A CA 1
ATOM 1323 C C . ILE A 1 168 ? -6.101 5.154 14.259 1.00 98.31 168 ILE A C 1
ATOM 1325 O O . ILE A 1 168 ? -6.587 6.275 14.391 1.00 98.31 168 ILE A O 1
ATOM 1329 N N . ASP A 1 169 ? -4.800 4.942 14.144 1.00 98.56 169 ASP A N 1
ATOM 1330 C CA . ASP A 1 169 ? -3.822 5.993 13.927 1.00 98.56 169 ASP A CA 1
ATOM 1331 C C . ASP A 1 169 ? -3.208 5.832 12.536 1.00 98.56 169 ASP A C 1
ATOM 1333 O O . ASP A 1 169 ? -2.732 4.752 12.177 1.00 98.56 169 ASP A O 1
ATOM 1337 N N . PHE A 1 170 ? -3.183 6.920 11.771 1.00 98.56 170 PHE A N 1
ATOM 1338 C CA . PHE A 1 170 ? -2.571 6.955 10.450 1.00 98.56 170 PHE A CA 1
ATOM 1339 C C . PHE A 1 170 ? -1.361 7.880 10.455 1.00 98.56 170 PHE A C 1
ATOM 1341 O O . PHE A 1 170 ? -1.428 9.016 10.933 1.00 98.56 170 PHE A O 1
ATOM 1348 N N . TYR A 1 171 ? -0.245 7.385 9.935 1.00 98.62 171 TYR A N 1
ATOM 1349 C CA . TYR A 1 171 ? 1.046 8.049 9.986 1.00 98.62 171 TYR A CA 1
ATOM 1350 C C . TYR A 1 171 ? 1.679 8.142 8.605 1.00 98.62 171 TYR A C 1
ATOM 1352 O O . TYR A 1 171 ? 1.654 7.180 7.842 1.00 98.62 171 TYR A O 1
ATOM 1360 N N . LYS A 1 172 ? 2.345 9.262 8.329 1.00 98.38 172 LYS A N 1
ATOM 1361 C CA . LYS A 1 172 ? 3.343 9.361 7.270 1.00 98.38 172 LYS A CA 1
ATOM 1362 C C . LYS A 1 172 ? 4.686 8.912 7.832 1.00 98.38 172 LYS A C 1
ATOM 1364 O O . LYS A 1 172 ? 5.128 9.435 8.858 1.00 98.38 172 LYS A O 1
ATOM 1369 N N . ILE A 1 173 ? 5.321 7.954 7.168 1.00 98.00 173 ILE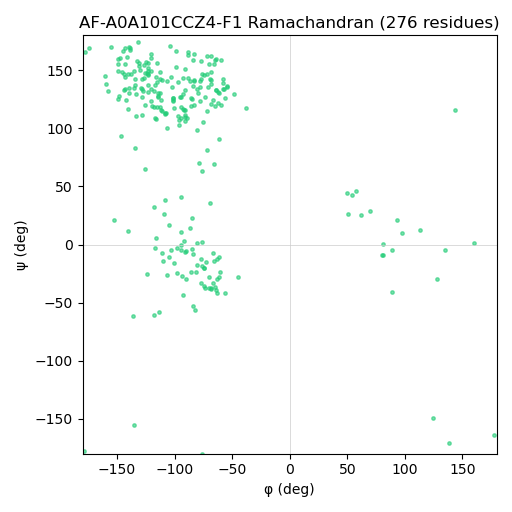 A N 1
ATOM 1370 C CA . ILE A 1 173 ? 6.628 7.425 7.571 1.00 98.00 173 ILE A CA 1
ATOM 1371 C C . ILE A 1 173 ? 7.742 7.824 6.609 1.00 98.00 173 ILE A C 1
ATOM 1373 O O . ILE A 1 173 ? 8.905 7.692 6.967 1.00 98.00 173 ILE A O 1
ATOM 1377 N N . SER A 1 174 ? 7.430 8.322 5.415 1.00 97.88 174 SER A N 1
ATOM 1378 C CA . SER A 1 174 ? 8.441 8.836 4.493 1.00 97.88 174 SER A CA 1
ATOM 1379 C C . SER A 1 174 ? 9.000 10.194 4.924 1.00 97.88 174 SER A C 1
ATOM 1381 O O . SER A 1 174 ? 8.294 11.040 5.483 1.00 97.88 174 SER A O 1
ATOM 1383 N N . THR A 1 175 ? 10.286 10.409 4.649 1.00 96.25 175 THR A N 1
ATOM 1384 C CA . THR A 1 175 ? 10.966 11.697 4.864 1.00 96.25 175 THR A CA 1
ATOM 1385 C C . THR A 1 175 ? 10.954 12.570 3.611 1.00 96.25 175 THR A C 1
ATOM 1387 O O . THR A 1 175 ? 10.967 13.795 3.728 1.00 96.25 175 THR A O 1
ATOM 1390 N N . GLN A 1 176 ? 10.885 11.951 2.431 1.00 95.81 176 GLN A N 1
ATOM 1391 C CA . GLN A 1 176 ? 10.706 12.613 1.144 1.00 95.81 176 GLN A CA 1
ATOM 1392 C C . GLN A 1 176 ? 9.860 11.760 0.196 1.00 95.81 176 GLN A C 1
ATOM 1394 O O . GLN A 1 176 ? 9.933 10.529 0.216 1.00 95.81 176 GLN A O 1
ATOM 1399 N N . ALA A 1 177 ? 9.098 12.434 -0.665 1.00 96.25 177 ALA A N 1
ATOM 1400 C CA . ALA A 1 177 ? 8.309 11.781 -1.695 1.00 96.25 177 ALA A CA 1
ATOM 1401 C C . ALA A 1 177 ? 9.212 11.204 -2.796 1.00 96.25 177 ALA A C 1
ATOM 1403 O O . ALA A 1 177 ? 10.125 11.870 -3.289 1.00 96.25 177 ALA A O 1
ATOM 1404 N N . LYS A 1 178 ? 8.920 9.974 -3.219 1.00 95.62 178 LYS A N 1
ATOM 1405 C CA . LYS A 1 178 ? 9.618 9.259 -4.288 1.00 95.62 178 LYS A CA 1
ATOM 1406 C C . LYS A 1 178 ? 8.653 8.975 -5.435 1.00 95.62 178 LYS A C 1
ATOM 1408 O O . LYS A 1 178 ? 7.769 8.140 -5.293 1.00 95.62 178 LYS A O 1
ATOM 1413 N N . THR A 1 179 ? 8.810 9.663 -6.562 1.00 92.69 179 THR A N 1
ATOM 1414 C CA . THR A 1 179 ? 7.888 9.591 -7.719 1.00 92.69 179 THR A CA 1
ATOM 1415 C C . THR A 1 179 ? 8.525 9.033 -8.994 1.00 92.69 179 THR A C 1
ATOM 1417 O O . THR A 1 179 ? 7.892 8.997 -10.042 1.00 92.69 179 THR A O 1
ATOM 1420 N N . ASN A 1 180 ? 9.773 8.580 -8.910 1.00 89.75 180 ASN A N 1
ATOM 1421 C CA . ASN A 1 180 ? 10.537 7.957 -9.989 1.00 89.75 180 ASN A CA 1
ATOM 1422 C C . ASN A 1 180 ? 11.203 6.667 -9.496 1.00 89.75 180 ASN A C 1
ATOM 1424 O O . ASN A 1 180 ? 11.181 6.390 -8.292 1.00 89.75 180 ASN A O 1
ATOM 1428 N N . THR A 1 181 ? 11.837 5.914 -10.399 1.00 92.62 181 THR A N 1
ATOM 1429 C CA . THR A 1 181 ? 12.524 4.672 -10.032 1.00 92.62 181 THR A CA 1
ATOM 1430 C C . THR A 1 181 ? 13.553 4.888 -8.916 1.00 92.62 181 THR A C 1
ATOM 1432 O O . THR A 1 181 ? 14.317 5.863 -8.895 1.00 92.62 181 THR A O 1
ATOM 1435 N N . GLY A 1 182 ? 13.566 3.990 -7.932 1.00 95.31 182 GLY A N 1
ATOM 1436 C CA . GLY A 1 182 ? 14.532 3.966 -6.839 1.00 95.31 182 GLY A CA 1
ATOM 1437 C C . GLY A 1 182 ? 13.931 3.665 -5.469 1.00 95.31 182 GLY A C 1
ATOM 1438 O O . GLY A 1 182 ? 12.763 3.320 -5.321 1.00 95.31 182 GLY A O 1
ATOM 1439 N N . PHE A 1 183 ? 14.763 3.835 -4.446 1.00 97.25 183 PHE A N 1
ATOM 1440 C CA . PHE A 1 183 ? 14.392 3.610 -3.053 1.00 97.25 183 PHE A CA 1
ATOM 1441 C C . PHE A 1 183 ? 13.579 4.780 -2.493 1.00 97.25 183 PHE A C 1
ATOM 1443 O O . PHE A 1 183 ? 13.889 5.938 -2.781 1.00 97.25 183 PHE A O 1
ATOM 1450 N N . THR A 1 184 ? 12.560 4.478 -1.690 1.00 97.56 184 THR A N 1
ATOM 1451 C CA . THR A 1 184 ? 11.914 5.467 -0.822 1.00 97.56 184 THR A CA 1
ATOM 1452 C C . THR A 1 184 ? 12.786 5.728 0.406 1.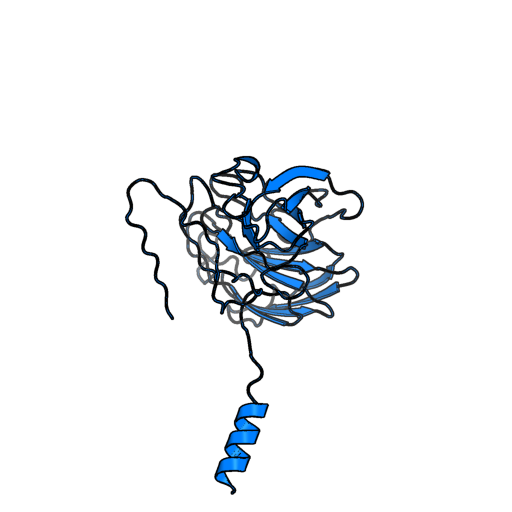00 97.56 184 THR A C 1
ATOM 1454 O O . THR A 1 184 ? 13.600 4.886 0.788 1.00 97.56 184 THR A O 1
ATOM 1457 N N . ASP A 1 185 ? 12.608 6.874 1.058 1.00 95.88 185 ASP A N 1
ATOM 1458 C CA . ASP A 1 185 ? 13.270 7.181 2.326 1.00 95.88 185 ASP A CA 1
ATOM 1459 C C . ASP A 1 185 ? 12.235 7.230 3.440 1.00 95.88 185 ASP A C 1
ATOM 1461 O O . ASP A 1 185 ? 11.261 7.979 3.355 1.00 95.88 185 ASP A O 1
ATOM 1465 N N . VAL A 1 186 ? 12.440 6.425 4.485 1.00 96.19 186 VAL A N 1
ATOM 1466 C CA . VAL A 1 186 ? 11.485 6.264 5.587 1.00 96.19 186 VAL A CA 1
ATOM 1467 C C . VAL A 1 186 ? 12.140 6.413 6.956 1.00 96.19 186 VAL A C 1
ATOM 1469 O O . VAL A 1 186 ? 13.307 6.080 7.158 1.00 96.19 186 VAL A O 1
ATOM 1472 N N . ASN A 1 187 ? 11.352 6.892 7.914 1.00 93.31 187 ASN A N 1
ATOM 1473 C CA . ASN A 1 187 ? 11.655 6.967 9.333 1.00 93.31 187 ASN A CA 1
ATOM 1474 C C . ASN A 1 187 ? 10.443 6.459 10.129 1.00 93.31 187 ASN A C 1
ATOM 1476 O O . ASN A 1 187 ? 9.602 7.228 10.594 1.00 93.31 187 ASN A O 1
ATOM 1480 N N . ALA A 1 188 ? 10.353 5.136 10.273 1.00 87.94 188 ALA A N 1
ATOM 1481 C CA . ALA A 1 188 ? 9.292 4.498 11.047 1.00 87.94 188 ALA A CA 1
ATOM 1482 C C . ALA A 1 188 ? 9.452 4.684 12.570 1.00 87.94 188 ALA A C 1
ATOM 1484 O O . ALA A 1 188 ? 8.497 4.449 13.308 1.00 87.94 188 ALA A O 1
ATOM 1485 N N . GLU A 1 189 ? 10.631 5.108 13.044 1.00 90.56 189 GLU A N 1
ATOM 1486 C CA . GLU A 1 189 ? 10.900 5.370 14.465 1.00 90.56 189 GLU A CA 1
ATOM 1487 C C . GLU A 1 189 ? 10.301 6.701 14.930 1.00 90.56 189 GLU A C 1
ATOM 1489 O O . GLU A 1 189 ? 9.856 6.817 16.069 1.00 90.56 189 GLU A O 1
ATOM 1494 N N . ASN A 1 190 ? 10.261 7.701 14.043 1.00 93.56 190 ASN A N 1
ATOM 1495 C CA . ASN A 1 190 ? 9.689 9.020 14.314 1.00 93.56 190 ASN A CA 1
ATOM 1496 C C . ASN A 1 190 ? 8.622 9.378 13.266 1.00 93.56 190 ASN A C 1
ATOM 1498 O O . ASN A 1 190 ? 8.808 10.317 12.486 1.00 93.56 190 ASN A O 1
ATOM 1502 N N . PRO A 1 191 ? 7.510 8.626 13.220 1.00 96.19 191 PRO A N 1
ATOM 1503 C CA . PRO A 1 191 ? 6.476 8.829 12.224 1.00 96.19 191 PRO A CA 1
ATOM 1504 C C . PRO A 1 191 ? 5.688 10.120 12.494 1.00 96.19 191 PRO A C 1
ATOM 1506 O O . PRO A 1 191 ? 5.431 10.490 13.642 1.00 96.19 191 PRO A O 1
ATOM 1509 N N . VAL A 1 192 ? 5.236 10.790 11.433 1.00 97.94 192 VAL A N 1
ATOM 1510 C CA . VAL A 1 192 ? 4.385 11.985 11.544 1.00 97.94 192 VAL A CA 1
ATOM 1511 C C . VAL A 1 192 ? 2.925 11.552 11.523 1.00 97.94 192 VAL A C 1
ATOM 1513 O O . VAL A 1 192 ? 2.450 11.012 10.526 1.00 97.94 192 VAL A O 1
ATOM 1516 N N . LYS A 1 193 ? 2.192 11.781 12.617 1.00 98.06 193 LYS A N 1
ATOM 1517 C CA . LYS A 1 193 ? 0.760 11.456 12.682 1.00 98.06 193 LYS A CA 1
ATOM 1518 C C . LYS A 1 193 ? -0.031 12.356 11.728 1.00 98.06 193 LYS A C 1
ATOM 1520 O O . LYS A 1 193 ? 0.034 13.575 11.846 1.00 98.06 193 LYS A O 1
ATOM 1525 N N . VAL A 1 194 ? -0.785 11.739 10.822 1.00 98.06 194 VAL A N 1
ATOM 1526 C CA . VAL A 1 194 ? -1.719 12.415 9.911 1.00 98.06 194 VAL A CA 1
ATOM 1527 C C . VAL A 1 194 ? -3.048 12.629 10.629 1.00 98.06 194 VAL A C 1
ATOM 1529 O O . VAL A 1 194 ? -3.516 13.758 10.741 1.00 98.06 194 VAL A O 1
ATOM 1532 N N . PHE A 1 195 ? -3.621 11.561 11.192 1.00 98.38 195 PHE A N 1
ATOM 1533 C CA . PHE A 1 195 ? -4.830 11.632 12.012 1.00 98.38 195 PHE A CA 1
ATOM 1534 C C . PHE A 1 195 ? -4.931 10.463 13.001 1.00 98.38 195 PHE A C 1
ATOM 1536 O O . PHE A 1 195 ? -4.183 9.485 12.935 1.00 98.38 195 PHE A O 1
ATOM 1543 N N . SER A 1 196 ? -5.890 10.579 13.921 1.00 98.25 196 SER A N 1
ATOM 1544 C CA . SER A 1 196 ? -6.341 9.507 14.808 1.00 98.25 196 SER A CA 1
ATOM 1545 C C . SER A 1 196 ? -7.865 9.505 14.858 1.00 98.25 196 SER A C 1
ATOM 1547 O O . SER A 1 196 ? -8.472 10.571 14.994 1.00 98.25 196 SER A O 1
ATOM 1549 N N . LYS A 1 197 ? -8.496 8.334 14.748 1.00 98.31 197 LYS A N 1
ATOM 1550 C CA . LYS A 1 197 ? -9.956 8.207 14.741 1.00 98.31 197 LYS A CA 1
ATOM 1551 C C . LYS A 1 197 ? -10.421 6.963 15.482 1.00 98.31 197 LYS A C 1
ATOM 1553 O O . LYS A 1 197 ? -9.786 5.919 15.419 1.00 98.31 197 LYS A O 1
ATOM 1558 N N . THR A 1 198 ? -11.552 7.067 16.175 1.00 98.50 198 THR A N 1
ATOM 1559 C CA . THR A 1 198 ? -12.247 5.903 16.740 1.00 98.50 198 THR A CA 1
ATOM 1560 C C . THR A 1 198 ? -13.424 5.536 15.848 1.00 98.50 198 THR A C 1
ATOM 1562 O O . THR A 1 198 ? -14.274 6.383 15.581 1.00 98.50 198 THR A O 1
ATOM 1565 N N . LEU A 1 199 ? -13.472 4.279 15.421 1.00 97.38 199 LEU A N 1
ATOM 1566 C CA . LEU A 1 199 ? -14.521 3.699 14.596 1.00 97.38 199 LEU A CA 1
ATOM 1567 C C . LEU A 1 199 ? -15.332 2.681 15.396 1.00 97.38 199 LEU A C 1
ATOM 1569 O O . LEU A 1 199 ? -14.797 1.895 16.187 1.00 97.38 199 LEU A O 1
ATOM 1573 N N . ASN A 1 200 ? -16.637 2.684 15.156 1.00 97.44 200 ASN A N 1
ATOM 1574 C CA . ASN A 1 200 ? -17.519 1.580 15.498 1.00 97.44 200 ASN A CA 1
ATOM 1575 C C . ASN A 1 200 ? -17.790 0.707 14.276 1.00 97.44 200 ASN A C 1
ATOM 1577 O O . ASN A 1 200 ? -17.500 1.096 13.146 1.00 97.44 200 ASN A O 1
ATOM 1581 N N . VAL A 1 201 ? -18.357 -0.477 14.505 1.00 94.00 201 VAL A N 1
ATOM 1582 C CA . VAL A 1 201 ? -18.774 -1.358 13.410 1.00 94.00 201 VAL A CA 1
ATOM 1583 C C . VAL A 1 201 ? -19.759 -0.617 12.503 1.00 94.00 201 VAL A C 1
ATOM 1585 O O . VAL A 1 201 ? -20.683 0.034 12.991 1.00 94.00 201 VAL A O 1
ATOM 1588 N N . GLY A 1 202 ? -19.543 -0.710 11.189 1.00 88.81 202 GLY A N 1
ATOM 1589 C CA . GLY A 1 202 ? -20.344 -0.019 10.175 1.00 88.81 202 GLY A CA 1
ATOM 1590 C C . GLY A 1 202 ? -19.974 1.451 9.947 1.00 88.81 202 GLY A C 1
ATOM 1591 O O . GLY A 1 202 ? -20.611 2.091 9.119 1.00 88.81 202 GLY A O 1
ATOM 1592 N N . GLN A 1 203 ? -18.971 1.985 10.654 1.00 93.81 203 GLN A N 1
ATOM 1593 C CA . GLN A 1 203 ? -18.382 3.294 10.362 1.00 93.81 203 GLN A CA 1
ATOM 1594 C C . GLN A 1 203 ? -17.087 3.142 9.564 1.00 93.81 203 GLN A C 1
ATOM 1596 O O . GLN A 1 203 ? -16.377 2.146 9.702 1.00 93.81 203 GLN A O 1
ATOM 1601 N N . ASP A 1 204 ? -16.773 4.164 8.774 1.00 93.38 204 ASP A N 1
ATOM 1602 C CA . ASP A 1 204 ? -15.680 4.155 7.806 1.00 93.38 204 ASP A CA 1
ATOM 1603 C C . ASP A 1 204 ? -15.015 5.549 7.693 1.00 93.38 204 ASP A C 1
ATOM 1605 O O . ASP A 1 204 ? -15.538 6.543 8.206 1.00 93.38 204 ASP A O 1
ATOM 1609 N N . LEU A 1 205 ? -13.845 5.629 7.056 1.00 95.62 205 LEU A N 1
ATOM 1610 C CA . LEU A 1 205 ? -13.044 6.861 6.937 1.00 95.62 205 LEU A CA 1
ATOM 1611 C C . LEU A 1 205 ? -13.293 7.642 5.642 1.00 95.62 205 LEU A C 1
ATOM 1613 O O . LEU A 1 205 ? -12.566 8.590 5.350 1.00 95.62 205 LEU A O 1
ATOM 1617 N N . VAL A 1 206 ? -14.316 7.279 4.875 1.00 92.81 206 VAL A N 1
ATOM 1618 C CA . VAL A 1 206 ? -14.708 8.023 3.681 1.00 92.81 206 VAL A CA 1
ATOM 1619 C C . VAL A 1 206 ? -16.079 8.653 3.874 1.00 92.81 206 VAL A C 1
ATOM 1621 O O . VAL A 1 206 ? -16.216 9.871 3.777 1.00 92.81 206 VAL A O 1
ATOM 1624 N N . TYR A 1 207 ? -17.112 7.865 4.148 1.00 90.25 207 TYR A N 1
ATOM 1625 C CA . TYR A 1 207 ? -18.505 8.310 4.170 1.00 90.25 207 TYR A CA 1
ATOM 1626 C C . TYR A 1 207 ? -18.960 8.733 5.563 1.00 90.25 207 TYR A C 1
ATOM 1628 O O . TYR A 1 207 ? -19.594 9.781 5.705 1.00 90.25 207 TYR A O 1
ATOM 1636 N N . SER A 1 208 ? -18.608 7.964 6.594 1.00 93.31 208 SER A N 1
ATOM 1637 C CA . SER A 1 208 ? -18.953 8.304 7.980 1.00 93.31 208 SER A CA 1
ATOM 1638 C C . SER A 1 208 ? -18.109 9.463 8.518 1.00 93.31 208 SER A C 1
ATOM 1640 O O . SER A 1 208 ? -18.603 10.310 9.265 1.00 93.31 208 SER A O 1
ATOM 1642 N N . PHE A 1 209 ? -16.835 9.502 8.132 1.00 94.12 209 PHE A N 1
ATOM 1643 C CA . PHE A 1 209 ? -15.838 10.459 8.596 1.00 94.12 209 PHE A CA 1
ATOM 1644 C C . PHE A 1 209 ? -14.935 10.838 7.421 1.00 94.12 209 PHE A C 1
ATOM 1646 O O . PHE A 1 209 ? -14.402 9.930 6.810 1.00 94.12 209 PHE A O 1
ATOM 1653 N N . PRO A 1 210 ? -14.761 12.118 7.054 1.00 94.81 210 PRO A N 1
ATOM 1654 C CA . PRO A 1 210 ? -14.034 12.486 5.839 1.00 94.81 210 PRO A CA 1
ATOM 1655 C C . PRO A 1 210 ? -12.501 12.465 5.978 1.00 94.81 210 PRO A C 1
ATOM 1657 O O . PRO A 1 210 ? -11.817 12.813 5.025 1.00 94.81 210 PRO A O 1
ATOM 1660 N N . GLU A 1 211 ? -11.942 12.101 7.137 1.00 96.25 211 GLU A N 1
ATOM 1661 C CA . GLU A 1 211 ? -10.494 12.121 7.401 1.00 96.25 211 GLU A CA 1
ATOM 1662 C C . GLU A 1 211 ? -9.664 11.213 6.481 1.00 96.25 211 GLU A C 1
ATOM 1664 O O . GLU A 1 211 ? -8.468 11.449 6.324 1.00 96.25 211 GLU A O 1
ATOM 1669 N N . GLY A 1 212 ? -10.267 10.180 5.891 1.00 95.06 212 GLY A N 1
ATOM 1670 C CA . GLY A 1 212 ? -9.606 9.315 4.920 1.00 95.06 212 GLY A CA 1
ATOM 1671 C C . GLY A 1 212 ? -9.621 9.851 3.491 1.00 95.06 212 GLY A C 1
ATOM 1672 O O . GLY A 1 212 ? -8.935 9.283 2.648 1.00 95.06 212 GLY A O 1
ATOM 1673 N N . ARG A 1 213 ? -10.353 10.935 3.202 1.00 94.44 213 ARG A N 1
ATOM 1674 C CA . ARG A 1 213 ? -10.416 11.528 1.859 1.00 94.44 213 ARG A CA 1
ATOM 1675 C C . ARG A 1 213 ? -9.167 12.354 1.558 1.00 94.44 213 ARG A C 1
ATOM 1677 O O . ARG A 1 213 ? -8.744 13.133 2.411 1.00 94.44 213 ARG A O 1
ATOM 1684 N N . ASP A 1 214 ? -8.600 12.207 0.361 1.00 94.31 214 ASP A N 1
ATOM 1685 C CA . ASP A 1 214 ? -7.396 12.913 -0.111 1.00 94.31 214 ASP A CA 1
ATOM 1686 C C . ASP A 1 214 ? -6.198 12.831 0.869 1.00 94.31 214 ASP A C 1
ATOM 1688 O O . ASP A 1 214 ? -5.327 13.709 0.909 1.00 94.31 214 ASP A O 1
ATOM 1692 N N . ALA A 1 215 ? -6.146 11.775 1.689 1.00 95.88 215 ALA A N 1
ATOM 1693 C CA . ALA A 1 215 ? -5.236 11.666 2.828 1.00 95.88 215 ALA A CA 1
ATOM 1694 C C . ALA A 1 215 ? -3.777 11.374 2.433 1.00 95.88 215 ALA A C 1
ATOM 1696 O O . ALA A 1 215 ? -2.859 11.591 3.234 1.00 95.88 215 ALA A O 1
ATOM 1697 N N . MET A 1 216 ? -3.550 10.854 1.224 1.00 96.19 216 MET A N 1
ATOM 1698 C CA . MET A 1 216 ? -2.253 10.349 0.778 1.00 96.19 216 MET A CA 1
ATOM 1699 C C . MET A 1 216 ? -1.682 11.174 -0.380 1.00 96.19 216 MET A C 1
ATOM 1701 O O . MET A 1 216 ? -2.238 11.223 -1.477 1.00 96.19 216 MET A O 1
ATOM 1705 N N . ILE A 1 217 ? -0.518 11.775 -0.139 1.00 96.00 217 ILE A N 1
ATOM 1706 C CA . ILE A 1 217 ? 0.255 12.546 -1.114 1.00 96.00 217 ILE A CA 1
ATOM 1707 C C . ILE A 1 217 ? 1.109 11.583 -1.944 1.00 96.00 217 ILE A C 1
ATOM 1709 O O . ILE A 1 217 ? 1.749 10.681 -1.404 1.00 96.00 217 ILE A O 1
ATOM 1713 N N . SER A 1 218 ? 1.147 11.804 -3.258 1.00 95.38 218 SER A N 1
ATOM 1714 C CA . SER A 1 218 ? 1.937 10.995 -4.196 1.00 95.38 218 SER A CA 1
ATOM 1715 C C . SER A 1 218 ? 3.415 10.907 -3.809 1.00 95.38 218 SER A C 1
ATOM 1717 O O . SER A 1 218 ? 4.053 11.905 -3.478 1.00 95.38 218 SER A O 1
ATOM 1719 N N . GLY A 1 219 ? 3.970 9.704 -3.909 1.00 95.19 219 GLY A N 1
ATOM 1720 C CA . GLY A 1 219 ? 5.358 9.372 -3.613 1.00 95.19 219 GLY A CA 1
ATOM 1721 C C . GLY A 1 219 ? 5.675 9.180 -2.130 1.00 95.19 219 GLY A C 1
ATOM 1722 O O . GLY A 1 219 ? 6.775 8.734 -1.807 1.00 95.19 219 GLY A O 1
ATOM 1723 N N . GLU A 1 220 ? 4.753 9.500 -1.225 1.00 97.62 220 GLU A N 1
ATOM 1724 C CA . GLU A 1 220 ? 4.948 9.312 0.210 1.00 97.62 220 GLU A CA 1
ATOM 1725 C C . GLU A 1 220 ? 4.600 7.869 0.630 1.00 97.62 220 GLU A C 1
ATOM 1727 O O . GLU A 1 220 ? 3.885 7.138 -0.057 1.00 97.62 220 GLU A O 1
ATOM 1732 N N . THR A 1 221 ? 5.127 7.436 1.774 1.00 97.62 221 THR A N 1
ATOM 1733 C CA . THR A 1 221 ? 4.836 6.128 2.376 1.00 97.62 221 THR A CA 1
ATOM 1734 C C . THR A 1 221 ? 4.151 6.320 3.719 1.00 97.62 221 THR A C 1
ATOM 1736 O O . THR A 1 221 ? 4.562 7.154 4.533 1.00 97.62 221 THR A O 1
ATOM 1739 N N . TYR A 1 222 ? 3.122 5.518 3.964 1.00 97.94 222 TYR A N 1
ATOM 1740 C CA . TYR A 1 222 ? 2.254 5.621 5.123 1.00 97.94 222 TYR A CA 1
ATOM 1741 C C . TYR A 1 222 ? 2.179 4.312 5.901 1.00 97.94 222 TYR A C 1
ATOM 1743 O O . TYR A 1 222 ? 2.419 3.226 5.374 1.00 97.94 222 TYR A O 1
ATOM 1751 N N . MET A 1 223 ? 1.817 4.436 7.174 1.00 97.81 223 MET A N 1
ATOM 1752 C CA . MET A 1 223 ? 1.586 3.329 8.086 1.00 97.81 223 MET A CA 1
ATOM 1753 C C . MET A 1 223 ? 0.281 3.553 8.842 1.00 97.81 223 MET A C 1
ATOM 1755 O O . MET A 1 223 ? 0.086 4.600 9.461 1.00 97.81 223 MET A O 1
ATOM 1759 N N . LEU A 1 224 ? -0.582 2.543 8.840 1.00 98.12 224 LEU A N 1
ATOM 1760 C CA . LEU A 1 224 ? -1.758 2.495 9.698 1.00 98.12 224 LEU A CA 1
ATOM 1761 C C . LEU A 1 224 ? -1.490 1.564 10.875 1.00 98.12 224 LEU A C 1
ATOM 1763 O O . LEU A 1 224 ? -0.971 0.463 10.685 1.00 98.12 224 LEU A O 1
ATOM 1767 N N . VAL A 1 225 ? -1.870 1.993 12.077 1.00 98.12 225 VAL A N 1
ATOM 1768 C CA . VAL A 1 225 ? -1.854 1.169 13.288 1.00 98.12 225 VAL A CA 1
ATOM 1769 C C . VAL A 1 225 ? -3.229 1.217 13.940 1.00 98.12 225 VAL A C 1
ATOM 1771 O O . VAL A 1 225 ? -3.793 2.291 14.136 1.00 98.12 225 VAL A O 1
ATOM 1774 N N . ALA A 1 226 ? -3.759 0.053 14.298 1.00 98.19 226 ALA A N 1
ATOM 1775 C CA . ALA A 1 226 ? -5.043 -0.094 14.960 1.00 98.19 226 ALA A CA 1
ATOM 1776 C C . ALA A 1 226 ? -4.899 -0.836 16.292 1.00 98.19 226 ALA A C 1
ATOM 1778 O O . ALA A 1 226 ? -4.098 -1.760 16.426 1.00 98.19 226 ALA A O 1
ATOM 1779 N N . ASN A 1 227 ? -5.720 -0.483 17.282 1.00 98.19 227 ASN A N 1
ATOM 1780 C CA . ASN A 1 227 ? -5.746 -1.210 18.559 1.00 98.19 227 ASN A CA 1
ATOM 1781 C C . ASN A 1 227 ? -6.495 -2.556 18.480 1.00 98.19 227 ASN A C 1
ATOM 1783 O O . ASN A 1 227 ? -6.414 -3.363 19.406 1.00 98.19 227 ASN A O 1
ATOM 1787 N N . LYS A 1 228 ? -7.235 -2.806 17.395 1.00 97.12 228 LYS A N 1
ATOM 1788 C CA . LYS A 1 228 ? -8.037 -4.010 17.128 1.00 97.12 228 LYS A CA 1
ATOM 1789 C C . LYS A 1 228 ? -7.949 -4.363 15.638 1.00 97.12 228 LYS A C 1
ATOM 1791 O O . LYS A 1 228 ? -7.676 -3.461 14.849 1.00 97.12 228 LYS A O 1
ATOM 1796 N N . PRO A 1 229 ? -8.160 -5.633 15.249 1.00 94.44 229 PRO A N 1
ATOM 1797 C CA . PRO A 1 229 ? -8.099 -6.035 13.847 1.00 94.44 229 PRO A CA 1
ATOM 1798 C C . PRO A 1 229 ? -9.093 -5.269 12.963 1.00 94.44 229 PRO A C 1
ATOM 1800 O O . PRO A 1 229 ? -10.273 -5.144 13.306 1.00 94.44 229 PRO A O 1
ATOM 1803 N N . VAL A 1 230 ? -8.603 -4.789 11.821 1.00 94.62 230 VAL A N 1
ATOM 1804 C CA . VAL A 1 230 ? -9.349 -4.076 10.775 1.00 94.62 230 VAL A CA 1
ATOM 1805 C C . VAL A 1 230 ? -8.908 -4.542 9.395 1.00 94.62 230 VAL A C 1
ATOM 1807 O O . VAL A 1 230 ? -7.905 -5.239 9.272 1.00 94.62 230 VAL A O 1
ATOM 1810 N N . THR A 1 231 ? -9.639 -4.146 8.360 1.00 93.06 231 THR A N 1
ATOM 1811 C CA . THR A 1 231 ? -9.178 -4.222 6.967 1.00 93.06 231 THR A CA 1
ATOM 1812 C C . THR A 1 231 ? -8.998 -2.811 6.428 1.00 93.06 231 THR A C 1
ATOM 1814 O O . THR A 1 231 ? -9.697 -1.887 6.854 1.00 93.06 231 THR A O 1
ATOM 1817 N N . MET A 1 232 ? -8.037 -2.638 5.524 1.00 92.69 232 MET A N 1
ATOM 1818 C CA . MET A 1 232 ? -7.677 -1.345 4.952 1.00 92.69 232 MET A CA 1
ATOM 1819 C C . MET A 1 232 ? -7.799 -1.395 3.434 1.00 92.69 232 MET A C 1
ATOM 1821 O O . MET A 1 232 ? -7.349 -2.344 2.800 1.00 92.69 232 MET A O 1
ATOM 1825 N N . GLN A 1 233 ? -8.361 -0.339 2.866 1.00 91.50 233 GLN A N 1
ATOM 1826 C CA . GLN A 1 233 ? -8.422 -0.099 1.434 1.00 91.50 233 GLN A CA 1
ATOM 1827 C C . GLN A 1 233 ? -7.799 1.267 1.143 1.00 91.50 233 GLN A C 1
ATOM 1829 O O . GLN A 1 233 ? -7.897 2.176 1.970 1.00 91.50 233 GLN A O 1
ATOM 1834 N N . TYR A 1 234 ? -7.164 1.431 -0.012 1.00 91.31 234 TYR A N 1
ATOM 1835 C CA . TYR A 1 234 ? -6.634 2.725 -0.445 1.00 91.31 234 TYR A CA 1
ATOM 1836 C C . TYR A 1 234 ? -6.835 2.931 -1.947 1.00 91.31 234 TYR A C 1
ATOM 1838 O O . TYR A 1 234 ? -7.023 1.966 -2.685 1.00 91.31 234 TYR A O 1
ATOM 1846 N N . GLY A 1 235 ? -6.755 4.181 -2.402 1.00 89.44 235 GLY A N 1
ATOM 1847 C CA . GLY A 1 235 ? -6.871 4.540 -3.818 1.00 89.44 235 GLY A CA 1
ATOM 1848 C C . GLY A 1 235 ? -7.961 5.572 -4.053 1.00 89.44 235 GLY A C 1
ATOM 1849 O O . GLY A 1 235 ? -8.195 6.399 -3.182 1.00 89.44 235 GLY A O 1
ATOM 1850 N N . ALA A 1 236 ? -8.610 5.545 -5.215 1.00 87.00 236 ALA A N 1
ATOM 1851 C CA . ALA A 1 236 ? -9.791 6.375 -5.440 1.00 87.00 236 ALA A CA 1
ATOM 1852 C C . ALA A 1 236 ? -11.028 5.734 -4.817 1.00 87.00 236 ALA A C 1
ATOM 1854 O O . ALA A 1 236 ? -11.623 4.814 -5.383 1.00 87.00 236 ALA A O 1
ATOM 1855 N N . LEU A 1 237 ? -11.367 6.225 -3.628 1.00 86.50 237 LEU A N 1
ATOM 1856 C CA . LEU A 1 237 ? -12.475 5.769 -2.791 1.00 86.50 237 LEU A CA 1
ATOM 1857 C C . LEU A 1 237 ? -13.520 6.871 -2.591 1.00 86.50 237 LEU A C 1
ATOM 1859 O O . LEU A 1 237 ? -14.533 6.632 -1.942 1.00 86.50 237 LEU A O 1
ATOM 1863 N N . PHE A 1 238 ? -13.268 8.071 -3.120 1.00 84.56 238 PHE A N 1
ATOM 1864 C CA . PHE A 1 238 ? -14.209 9.175 -3.153 1.00 84.56 238 PHE A CA 1
ATOM 1865 C C . PHE A 1 238 ? -13.997 10.064 -4.392 1.00 84.56 238 PHE A C 1
ATOM 1867 O O . PHE A 1 238 ? -12.918 10.600 -4.628 1.00 84.56 238 PHE A O 1
ATOM 1874 N N . GLY A 1 239 ? -15.047 10.278 -5.189 1.00 76.94 239 GLY A N 1
ATOM 1875 C CA . GLY A 1 239 ? -15.095 11.323 -6.223 1.00 76.94 239 GLY A CA 1
ATOM 1876 C C . GLY A 1 239 ? -14.567 10.923 -7.606 1.00 76.94 239 GLY A C 1
ATOM 1877 O O . GLY A 1 239 ? -15.199 11.272 -8.603 1.00 76.94 239 GLY A O 1
ATOM 1878 N N . ASN A 1 240 ? -13.462 10.173 -7.688 1.00 75.31 240 ASN A N 1
ATOM 1879 C CA . ASN A 1 240 ? -12.912 9.638 -8.950 1.00 75.31 240 ASN A CA 1
ATOM 1880 C C . ASN A 1 240 ? -12.881 8.100 -8.977 1.00 75.31 240 ASN A C 1
ATOM 1882 O O . ASN A 1 240 ? -11.996 7.476 -9.560 1.00 75.31 240 ASN A O 1
ATOM 1886 N N . GLU A 1 241 ? -13.849 7.483 -8.311 1.00 71.50 241 GLU A N 1
ATOM 1887 C CA . GLU A 1 241 ? -13.902 6.042 -8.121 1.00 71.50 241 GLU A CA 1
ATOM 1888 C C . GLU A 1 241 ? -14.344 5.340 -9.416 1.00 71.50 241 GLU A C 1
ATOM 1890 O O . GLU A 1 241 ? -15.516 5.408 -9.792 1.00 71.50 241 GLU A O 1
ATOM 1895 N N . ARG A 1 242 ? -13.413 4.695 -10.129 1.00 66.88 242 ARG A N 1
ATOM 1896 C CA . ARG A 1 242 ? -13.714 4.025 -11.407 1.00 66.88 242 ARG A CA 1
ATOM 1897 C C . ARG A 1 242 ? -13.458 2.531 -11.369 1.00 66.88 242 ARG A C 1
ATOM 1899 O O . ARG A 1 242 ? -14.387 1.753 -11.556 1.00 66.88 242 ARG A O 1
ATOM 1906 N N . ASP A 1 243 ? -12.213 2.150 -11.109 1.00 65.44 243 ASP A N 1
ATOM 1907 C CA . ASP A 1 243 ? -11.749 0.784 -11.295 1.00 65.44 243 ASP A CA 1
ATOM 1908 C C . ASP A 1 243 ? -11.250 0.215 -9.967 1.00 65.44 243 ASP A C 1
ATOM 1910 O O . ASP A 1 243 ? -10.502 0.841 -9.220 1.00 65.44 243 ASP A O 1
ATOM 1914 N N . GLY A 1 244 ? -11.665 -1.005 -9.663 1.00 60.56 244 GLY A N 1
ATOM 1915 C CA . GLY A 1 244 ? -11.228 -1.727 -8.481 1.00 60.56 244 GLY A CA 1
ATOM 1916 C C . GLY A 1 244 ? -11.425 -3.209 -8.694 1.00 60.56 244 GLY A C 1
ATOM 1917 O O . GLY A 1 244 ? -12.479 -3.643 -9.156 1.00 60.56 244 GLY A O 1
ATOM 1918 N N . GLY A 1 245 ? -10.396 -3.988 -8.394 1.00 56.56 245 GLY A N 1
ATOM 1919 C CA . GLY A 1 245 ? -10.417 -5.431 -8.566 1.00 56.56 245 GLY A CA 1
ATOM 1920 C C . GLY A 1 245 ? -9.580 -6.066 -7.477 1.00 56.56 245 GLY A C 1
ATOM 1921 O O . GLY A 1 245 ? -8.375 -6.195 -7.632 1.00 56.56 245 GLY A O 1
ATOM 1922 N N . GLY A 1 246 ? -10.223 -6.451 -6.378 1.00 62.88 246 GLY A N 1
ATOM 1923 C CA . GLY A 1 246 ? -9.566 -7.121 -5.262 1.00 62.88 246 GLY A CA 1
ATOM 1924 C C . GLY A 1 246 ? -10.525 -8.078 -4.569 1.00 62.88 246 GLY A C 1
ATOM 1925 O O . GLY A 1 246 ? -11.737 -7.850 -4.539 1.00 62.88 246 GLY A O 1
ATOM 1926 N N . TYR A 1 247 ? -9.991 -9.164 -4.012 1.00 63.62 247 TYR A N 1
ATOM 1927 C CA . TYR A 1 247 ? -10.780 -10.052 -3.166 1.00 63.62 247 TYR A CA 1
ATOM 1928 C C . TYR A 1 247 ? -11.124 -9.321 -1.873 1.00 63.62 247 TYR A C 1
ATOM 1930 O O . TYR A 1 247 ? -10.226 -8.902 -1.148 1.00 63.62 247 TYR A O 1
ATOM 1938 N N . VAL A 1 248 ? -12.419 -9.171 -1.585 1.00 69.75 248 VAL A N 1
ATOM 1939 C CA . VAL A 1 248 ? -12.867 -8.525 -0.348 1.00 69.75 248 VAL A CA 1
ATOM 1940 C C . VAL A 1 248 ? -12.422 -9.381 0.841 1.00 69.75 248 VAL A C 1
ATOM 1942 O O . VAL A 1 248 ? -12.847 -10.537 0.950 1.00 69.75 248 VAL A O 1
ATOM 1945 N N . PRO A 1 249 ? -11.597 -8.842 1.752 1.00 68.50 249 PRO A N 1
ATOM 1946 C CA . PRO A 1 249 ? -11.200 -9.566 2.943 1.00 68.50 249 PRO A CA 1
ATOM 1947 C C . PRO A 1 249 ? -12.412 -9.829 3.831 1.00 68.50 249 PRO A C 1
ATOM 1949 O O . PRO A 1 249 ? -13.199 -8.928 4.132 1.00 68.50 249 PRO A O 1
ATOM 1952 N N . THR A 1 250 ? -12.552 -11.063 4.294 1.00 69.19 250 THR A N 1
ATOM 1953 C CA . THR A 1 250 ? -13.584 -11.403 5.272 1.00 69.19 250 THR A CA 1
ATOM 1954 C C . THR A 1 250 ? -13.071 -11.192 6.696 1.00 69.19 250 THR A C 1
ATOM 1956 O O . THR A 1 250 ? -11.870 -11.067 6.943 1.00 69.19 250 THR A O 1
ATOM 1959 N N . SER A 1 251 ? -13.976 -11.178 7.675 1.00 72.00 251 SER A N 1
ATOM 1960 C CA . SER A 1 251 ? -13.654 -10.938 9.088 1.00 72.00 251 SER A CA 1
ATOM 1961 C C . SER A 1 251 ? -12.713 -11.978 9.710 1.00 72.00 251 SER A C 1
ATOM 1963 O O . SER A 1 251 ? -12.251 -11.784 10.832 1.00 72.00 251 SER A O 1
ATOM 1965 N N . ASN A 1 252 ? -12.461 -13.095 9.020 1.00 68.44 252 ASN A N 1
ATOM 1966 C CA . ASN A 1 252 ? -11.501 -14.120 9.429 1.00 68.44 252 ASN A CA 1
ATOM 1967 C C . ASN A 1 252 ? -10.105 -13.940 8.795 1.00 68.44 252 ASN A C 1
ATOM 1969 O O . ASN A 1 252 ? -9.220 -14.745 9.070 1.00 68.44 252 ASN A O 1
ATOM 1973 N N . GLY A 1 253 ? -9.912 -12.914 7.958 1.00 59.69 253 GLY A N 1
ATOM 1974 C CA . GLY A 1 253 ? -8.640 -12.601 7.303 1.00 59.69 253 GLY A CA 1
ATOM 1975 C C . GLY A 1 253 ? -8.394 -13.273 5.956 1.00 59.69 253 GLY A C 1
ATOM 1976 O O . GLY A 1 253 ? -7.401 -12.945 5.313 1.00 59.69 253 GLY A O 1
ATOM 1977 N N . SER A 1 254 ? -9.287 -14.162 5.514 1.00 64.88 254 SER A N 1
ATOM 1978 C CA . SER A 1 254 ? -9.228 -14.814 4.200 1.00 64.88 254 SER A CA 1
ATOM 1979 C C . SER A 1 254 ? -10.244 -14.221 3.219 1.00 64.88 254 SER A C 1
ATOM 1981 O O . SER A 1 254 ? -11.150 -13.484 3.616 1.00 64.88 254 SER A O 1
ATOM 1983 N N . SER A 1 255 ? -10.150 -14.604 1.946 1.00 62.09 255 SER A N 1
ATOM 1984 C CA . SER A 1 255 ? -11.156 -14.316 0.912 1.00 62.09 255 SER A CA 1
ATOM 1985 C C . SER A 1 255 ? -12.411 -15.204 0.999 1.00 62.09 255 SER A C 1
ATOM 1987 O O . SER A 1 255 ? -13.316 -15.074 0.180 1.00 62.09 255 SER A O 1
ATOM 1989 N N . SER A 1 256 ? -12.500 -16.091 2.001 1.00 60.50 256 SER A N 1
ATOM 1990 C CA . SER A 1 256 ? -13.635 -16.994 2.226 1.00 60.50 256 SER A CA 1
ATOM 1991 C C . SER A 1 256 ? -14.156 -16.889 3.664 1.00 60.50 256 SER A C 1
ATOM 1993 O O . SER A 1 256 ? -13.498 -17.315 4.613 1.00 60.50 256 SER A O 1
ATOM 1995 N N . GLY A 1 257 ? -15.360 -16.356 3.858 1.00 60.16 257 GLY A N 1
ATOM 1996 C CA . GLY A 1 257 ? -15.917 -16.153 5.195 1.00 60.16 257 GLY A CA 1
ATOM 1997 C C . GLY A 1 257 ? -17.355 -15.647 5.182 1.00 60.16 257 GLY A C 1
ATOM 1998 O O . GLY A 1 257 ? -17.885 -15.275 4.140 1.00 60.16 257 GLY A O 1
ATOM 1999 N N . GLU A 1 258 ? -17.988 -15.655 6.356 1.00 70.00 258 GLU A N 1
ATOM 2000 C CA . GLU A 1 258 ? -19.415 -15.328 6.506 1.00 70.00 258 GLU A CA 1
ATOM 2001 C C . GLU A 1 258 ? -19.696 -13.820 6.552 1.00 70.00 258 GLU A C 1
ATOM 2003 O O . GLU A 1 258 ? -20.805 -13.392 6.238 1.00 70.00 258 GLU A O 1
ATOM 2008 N N . LEU A 1 259 ? -18.706 -13.009 6.943 1.00 72.31 259 LEU A N 1
ATOM 2009 C CA . LEU A 1 259 ? -18.844 -11.561 7.079 1.00 72.31 259 LEU A CA 1
ATOM 2010 C C . LEU A 1 259 ? -17.738 -10.844 6.309 1.00 72.31 259 LEU A C 1
ATOM 2012 O O . LEU A 1 259 ? -16.554 -11.083 6.540 1.00 72.31 259 LEU A O 1
ATOM 2016 N N . MET A 1 260 ? -18.138 -9.924 5.440 1.00 72.38 260 MET A N 1
ATOM 2017 C CA . MET A 1 260 ? -17.258 -9.060 4.663 1.00 72.38 260 MET A CA 1
ATOM 2018 C C . MET A 1 260 ? -17.789 -7.628 4.721 1.00 72.38 260 MET A C 1
ATOM 2020 O O . MET A 1 260 ? -19.003 -7.418 4.703 1.00 72.38 260 MET A O 1
ATOM 2024 N N . TYR A 1 261 ? -16.886 -6.653 4.795 1.00 68.00 261 TYR A N 1
ATOM 2025 C CA . TYR A 1 261 ? -17.228 -5.241 4.653 1.00 68.00 261 TYR A CA 1
ATOM 2026 C C . TYR A 1 261 ? -16.513 -4.686 3.431 1.00 68.00 261 TYR A C 1
ATOM 2028 O O . TYR A 1 261 ? -15.319 -4.901 3.259 1.00 68.00 261 TYR A O 1
ATOM 2036 N N . PHE A 1 262 ? -17.252 -3.970 2.596 1.00 71.19 262 PHE A N 1
ATOM 2037 C CA . PHE A 1 262 ? -16.731 -3.230 1.458 1.00 71.19 262 PHE A CA 1
ATOM 2038 C C . PHE A 1 262 ? -17.614 -2.004 1.234 1.00 71.19 262 PHE A C 1
ATOM 2040 O O . PHE A 1 262 ? -18.783 -1.988 1.627 1.00 71.19 262 PHE A O 1
ATOM 2047 N N . ALA A 1 263 ? -17.049 -0.976 0.611 1.00 65.00 263 ALA A N 1
ATOM 2048 C CA . ALA A 1 263 ? -17.822 0.124 0.062 1.00 65.00 263 ALA A CA 1
ATOM 2049 C C . ALA A 1 263 ? -18.030 -0.136 -1.431 1.00 65.00 263 ALA A C 1
ATOM 2051 O O . ALA A 1 263 ? -17.118 -0.608 -2.109 1.00 65.00 263 ALA A O 1
ATOM 2052 N N . VAL A 1 264 ? -19.225 0.163 -1.936 1.00 67.06 264 VAL A N 1
ATOM 2053 C CA . VAL A 1 264 ? -19.448 0.268 -3.379 1.00 67.06 264 VAL A CA 1
ATOM 2054 C C . VAL A 1 264 ? -19.197 1.730 -3.713 1.00 67.06 264 VAL A C 1
ATOM 2056 O O . VAL A 1 264 ? -20.005 2.567 -3.300 1.00 67.06 264 VAL A O 1
ATOM 2059 N N . PRO A 1 265 ? -18.064 2.061 -4.349 1.00 62.75 265 PRO A N 1
ATOM 2060 C CA . PRO A 1 265 ? -17.784 3.441 -4.708 1.00 62.75 265 PRO A CA 1
ATOM 2061 C C . PRO A 1 265 ? -18.898 3.991 -5.590 1.00 62.75 265 PRO A C 1
ATOM 2063 O O . PRO A 1 265 ? -19.366 3.231 -6.423 1.00 62.75 265 PRO A O 1
ATOM 2066 N N . TYR A 1 266 ? -19.308 5.257 -5.467 1.00 62.97 266 TYR A N 1
ATOM 2067 C CA . TYR A 1 266 ? -20.431 5.832 -6.231 1.00 62.97 266 TYR A CA 1
ATOM 2068 C C . TYR A 1 266 ? -19.951 6.822 -7.303 1.00 62.97 266 TYR A C 1
ATOM 2070 O O . TYR A 1 266 ? -19.521 7.928 -6.984 1.00 62.97 266 TYR A O 1
ATOM 2078 N N . GLN A 1 267 ? -20.126 6.490 -8.588 1.00 59.03 267 GLN A N 1
ATOM 2079 C CA . GLN A 1 267 ? -19.908 7.440 -9.686 1.00 59.03 267 GLN A CA 1
ATOM 2080 C C . GLN A 1 267 ? -21.253 7.986 -10.185 1.00 59.03 267 GLN A C 1
ATOM 2082 O O . GLN A 1 267 ? -22.164 7.230 -10.527 1.00 59.03 267 GLN A O 1
ATOM 2087 N N . SER A 1 268 ? -21.404 9.314 -10.223 1.00 52.00 268 SER A N 1
ATOM 2088 C CA . SER A 1 268 ? -22.673 9.945 -10.593 1.00 52.00 268 SER A CA 1
ATOM 2089 C C . SER A 1 268 ? -23.123 9.548 -12.010 1.00 52.00 268 SER A C 1
ATOM 2091 O O . SER A 1 268 ? -22.449 9.823 -12.999 1.00 52.00 268 SER A O 1
ATOM 2093 N N . GLY A 1 269 ? -24.301 8.918 -12.106 1.00 57.72 269 GLY A N 1
ATOM 2094 C CA . GLY A 1 269 ? -24.988 8.650 -13.376 1.00 57.72 269 GLY A CA 1
ATOM 2095 C C . GLY A 1 269 ? -24.815 7.256 -13.995 1.00 57.72 269 GLY A C 1
ATOM 2096 O O . GLY A 1 269 ? -25.258 7.079 -15.128 1.00 57.72 269 GLY A O 1
ATOM 2097 N N . GLY A 1 270 ? -24.226 6.278 -13.295 1.00 57.56 270 GLY A N 1
ATOM 2098 C CA . GLY A 1 270 ? -24.104 4.890 -13.774 1.00 57.56 270 GLY A CA 1
ATOM 2099 C C . GLY A 1 270 ? -24.780 3.855 -12.868 1.00 57.56 270 GLY A C 1
ATOM 2100 O O . GLY A 1 270 ? -24.855 4.037 -11.655 1.00 57.56 270 GLY A O 1
ATOM 2101 N N . GLU A 1 271 ? -25.262 2.757 -13.459 1.00 52.44 271 GLU A N 1
ATOM 2102 C CA . GLU A 1 271 ? -25.579 1.527 -12.721 1.00 52.44 271 GLU A CA 1
ATOM 2103 C C . GLU A 1 271 ? -24.279 0.886 -12.215 1.00 52.44 271 GLU A C 1
ATOM 2105 O O . GLU A 1 271 ? -23.264 0.894 -12.912 1.00 52.44 271 GLU A O 1
ATOM 2110 N N . GLN A 1 272 ? -24.307 0.325 -11.007 1.00 58.47 272 GLN A N 1
ATOM 2111 C CA . GLN A 1 272 ? -23.163 -0.352 -10.399 1.00 58.47 272 GLN A CA 1
ATOM 2112 C C . GLN A 1 272 ? -23.530 -1.813 -10.179 1.00 58.47 272 GLN A C 1
ATOM 2114 O O . GLN A 1 272 ? -24.488 -2.115 -9.467 1.00 58.47 272 GLN A O 1
AT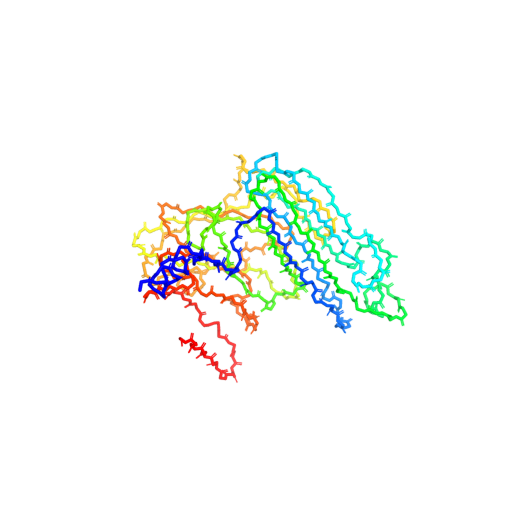OM 2119 N N . GLU A 1 273 ? -22.802 -2.724 -10.824 1.00 50.97 273 GLU A N 1
ATOM 2120 C CA . GLU A 1 273 ? -23.026 -4.163 -10.689 1.00 50.97 273 GLU A CA 1
ATOM 2121 C C . GLU A 1 273 ? -22.101 -4.720 -9.606 1.00 50.97 273 GLU A C 1
ATOM 2123 O O . GLU A 1 273 ? -20.879 -4.693 -9.733 1.00 50.97 273 GLU A O 1
ATOM 2128 N N . ILE A 1 274 ? -22.692 -5.274 -8.548 1.00 56.03 274 ILE A N 1
ATOM 2129 C CA . ILE A 1 274 ? -21.969 -6.130 -7.607 1.00 56.03 274 ILE A CA 1
ATOM 2130 C C . ILE A 1 274 ? -22.192 -7.564 -8.065 1.00 56.03 274 ILE A C 1
ATOM 2132 O O . ILE A 1 274 ? -23.290 -8.107 -7.922 1.00 56.03 274 ILE A O 1
ATOM 2136 N N . ARG A 1 275 ? -21.149 -8.198 -8.600 1.00 47.81 275 ARG A N 1
ATOM 2137 C CA . ARG A 1 275 ? -21.186 -9.627 -8.905 1.00 47.81 275 ARG A CA 1
ATOM 2138 C C . ARG A 1 275 ? -20.554 -10.414 -7.769 1.00 47.81 275 ARG A C 1
ATOM 2140 O O . ARG A 1 275 ? -19.338 -10.439 -7.622 1.00 47.81 275 ARG A O 1
ATOM 2147 N N . ILE A 1 276 ? -21.393 -11.093 -6.994 1.00 53.72 276 ILE A N 1
ATOM 2148 C CA . ILE A 1 276 ? -20.948 -12.058 -5.988 1.00 53.72 276 ILE A CA 1
ATOM 2149 C C . ILE A 1 276 ? -20.893 -13.425 -6.670 1.00 53.72 276 ILE A C 1
ATOM 2151 O O . ILE A 1 276 ? -21.928 -13.985 -7.025 1.00 53.72 276 ILE A O 1
ATOM 2155 N N . VAL A 1 277 ? -19.685 -13.940 -6.891 1.00 44.06 277 VAL A N 1
ATOM 2156 C CA . VAL A 1 277 ? -19.475 -15.310 -7.370 1.00 44.06 277 VAL A CA 1
ATOM 2157 C C . VAL A 1 277 ? -19.186 -16.173 -6.145 1.00 44.06 277 VAL A C 1
ATOM 2159 O O . VAL A 1 277 ? -18.160 -15.980 -5.498 1.00 44.06 277 VAL A O 1
ATOM 2162 N N . SER A 1 278 ? -20.122 -17.062 -5.802 1.00 45.88 278 SER A N 1
ATOM 2163 C CA . SER A 1 278 ? -20.000 -18.048 -4.717 1.00 45.88 278 SER A CA 1
ATOM 2164 C C . SER A 1 278 ? -19.609 -19.418 -5.246 1.00 45.88 278 SER A C 1
ATOM 2166 O O . SER A 1 278 ? -20.289 -19.846 -6.211 1.00 45.88 278 SER A O 1
#